Protein AF-0000000084352281 (afdb_homodimer)

Nearest PDB structures (foldseek):
  6nch-assembly1_B  TM=7.840E-01  e=3.342E-12  Bacillus cereus ATCC 14579
  6nci-assembly1_B  TM=7.656E-01  e=4.006E-12  Bacillus cereus ATCC 14579
  3a6s-assembly3_A  TM=8.079E-01  e=6.406E-10  Escherichia coli K-12
  4s2y-assembly1_A  TM=6.562E-01  e=7.081E-07  Escherichia coli K-12
  7sp3-assembly1_A  TM=6.040E-01  e=2.247E-07  Escherichia coli

InterPro domains:
  IPR000086 NUDIX hydrolase domain [PF00293] (19-144)
  IPR000086 NUDIX hydrolase domain [PS51462] (16-148)
  IPR015797 NUDIX hydrolase-like domain superfamily [SSF55811] (1-149)
  IPR020084 NUDIX hydrolase, conserved site [PS00893] (48-69)
  IPR020476 NUDIX hydrolase [PR00502] (43-57)
  IPR020476 NUDIX hydrolase [PR00502] (57-72)

Organism: NCBI:txid482461

Radius of gyration: 20.3 Å; Cα contacts (8 Å, |Δi|>4): 702; chains: 2; bounding box: 42×58×47 Å

Solvent-accessible surface area (backbone atoms only — not comparable to full-atom values): 16047 Å² total; per-residue (Å²): 130,56,44,65,60,57,50,34,75,49,50,56,46,54,75,43,69,44,49,29,17,20,40,49,36,30,51,98,82,61,19,40,40,31,27,27,31,56,90,74,67,23,36,32,67,38,39,42,70,53,46,83,66,40,21,56,61,51,28,19,41,51,30,31,27,75,47,29,40,33,45,65,58,69,72,42,77,38,33,35,44,32,16,67,89,37,52,48,70,45,97,88,52,38,26,36,34,34,40,37,37,34,25,34,33,67,45,67,47,75,55,76,34,53,65,57,92,62,11,60,27,45,49,70,28,48,80,91,58,59,72,88,55,49,33,71,86,46,49,65,58,54,45,41,60,76,69,62,59,72,74,61,37,77,57,131,57,45,66,62,57,50,34,76,50,50,57,45,53,74,43,71,43,51,29,17,21,40,48,35,29,51,98,84,63,19,39,41,30,25,27,31,56,89,77,67,23,37,32,66,39,40,42,70,53,46,83,66,41,21,57,62,51,30,19,40,50,31,29,26,74,47,28,40,33,46,65,58,68,74,41,76,39,32,36,45,32,16,68,91,37,51,48,72,44,96,87,51,38,26,36,36,33,39,38,37,34,26,34,31,67,44,66,46,78,54,76,35,54,65,56,91,63,11,61,28,45,47,72,29,46,80,92,58,58,73,87,55,48,32,71,87,46,48,65,59,52,47,43,60,77,68,61,59,72,72,62,38,77,57

pLDDT: mean 96.46, std 3.37, range [78.44, 98.88]

Sequence (310 aa):
MDYISYLRSMVGHEKVIMVVAGVFVFDDQDRLLLHLRSDNETWGLPGGYMEMGETVSDTARREVSEETGLRLGDLELFSIYSGPGKEKTLGNGDQVAMVQIWFTCREYSGELIQENEESLDARFFPLDELPDQLFDSHVPIIADYTNGKQRPIVDMDYISYLRSMVGHEKVIMVVAGVFVFDDQDRLLLHLRSDNETWGLPGGYMEMGETVSDTARREVSEETGLRLGDLELFSIYSGPGKEKTLGNGDQVAMVQIWFTCREYSGELIQENEESLDARFFPLDELPDQLFDSHVPIIADYTNGKQRPIVD

Secondary structure (DSSP, 8-state):
--HHHHHHHHHTT--EEEEEEEEEEB-TT-PEEEEEETTT--EE-SEEEPPTT--HHHHHHHHHHHHHSEEE---EEEEEE-SGGGEEE-TTS-EEEEEEEEEEE--EEE---S--SSEEEEEEE-GGG--SSB-GGGHHHHHHHHTT--SSEE-/--HHHHHHHHHTT--EEEEEEEEEEB-TT-PEEEEEETTT--EE-SEEEPPTT--HHHHHHHHHHHHHSEEE---EEEEEE-SGGGEEE-TTS-EEEEEEEEEEE--EEE---S--SSEEEEEEE-TTS--SSB-GGGHHHHHHHHTT--SSEE-

Foldseek 3Di:
DWPVVVVCVPVPQDEDEWEKEEEFEAEPVRFTKWFQFPVPRFTETFIGTDTPPDDSVRRHQVRCCVAWVKGFDDKAWAEWDFDDVQWDQDPVRRTYGYTYTYIYGHGIDGHTDQDDPTTNGMDTHHLVGDDPRHDPVCVVVSVCVVVPPDPDYYD/DWPVVVVCVPVPQDEDEWEKEEEFEAEPVRFTKWFQFPVPRFTETFIGTDTPPDDSVRRHQVRCCVAWVKGFDDKAWAEWDFDDVQWDQDPVRRTYGYTYTYIYGHGIDGHTDQDDPTTNGMDTHHLVGDDPRHDPVCVVVSVCVVVPPDPDYYD

Structure (mmCIF, N/CA/C/O backbone):
data_AF-0000000084352281-model_v1
#
loop_
_entity.id
_entity.type
_entity.pdbx_description
1 polymer 'ADP-ribose pyrophosphatase YjhB, NUDIX family'
#
loop_
_atom_site.group_PDB
_atom_site.id
_atom_site.type_symbol
_atom_site.label_atom_id
_atom_site.label_alt_id
_atom_site.label_comp_id
_atom_site.label_asym_id
_atom_site.label_entity_id
_atom_site.label_seq_id
_atom_site.pdbx_PDB_ins_code
_atom_site.Cartn_x
_atom_site.Cartn_y
_atom_site.Cartn_z
_atom_site.occupancy
_atom_site.B_iso_or_equiv
_atom_site.auth_seq_id
_atom_site.auth_comp_id
_atom_site.auth_asym_id
_atom_site.auth_atom_id
_atom_site.pdbx_PDB_model_num
ATOM 1 N N . MET A 1 1 ? -18.641 13.445 -3.746 1 84.88 1 MET A N 1
ATOM 2 C CA . MET A 1 1 ? -18.578 12.633 -2.533 1 84.88 1 MET A CA 1
ATOM 3 C C . MET A 1 1 ? -17.234 11.914 -2.438 1 84.88 1 MET A C 1
ATOM 5 O O . MET A 1 1 ? -16.75 11.359 -3.424 1 84.88 1 MET A O 1
ATOM 9 N N . ASP A 1 2 ? -16.531 12.148 -1.293 1 95.25 2 ASP A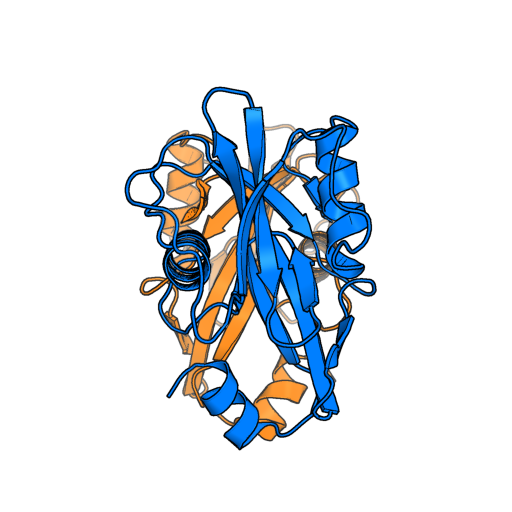 N 1
ATOM 10 C CA . ASP A 1 2 ? -15.227 11.516 -1.123 1 95.25 2 ASP A CA 1
ATOM 11 C C . ASP A 1 2 ? -15.383 10.016 -0.853 1 95.25 2 ASP A C 1
ATOM 13 O O . ASP A 1 2 ? -16.484 9.539 -0.579 1 95.25 2 ASP A O 1
ATOM 17 N N . TYR A 1 3 ? -14.398 9.289 -1.001 1 98 3 TYR A N 1
ATOM 18 C CA . TYR A 1 3 ? -14.445 7.832 -0.96 1 98 3 TYR A CA 1
ATOM 19 C C . TYR A 1 3 ? -14.93 7.34 0.399 1 98 3 TYR A C 1
ATOM 21 O O . TYR A 1 3 ? -15.68 6.363 0.483 1 98 3 TYR A O 1
ATOM 29 N N . ILE A 1 4 ? -14.461 8.016 1.438 1 96.94 4 ILE A N 1
ATOM 30 C CA . ILE A 1 4 ? -14.844 7.598 2.783 1 96.94 4 ILE A CA 1
ATOM 31 C C . ILE A 1 4 ? -16.359 7.672 2.938 1 96.94 4 ILE A C 1
ATOM 33 O O . ILE A 1 4 ? -17 6.715 3.381 1 96.94 4 ILE A O 1
ATOM 37 N N . SER A 1 5 ? -16.938 8.828 2.621 1 97.44 5 SER A N 1
ATOM 38 C CA . SER A 1 5 ? -18.391 8.992 2.711 1 97.44 5 SER A CA 1
ATOM 39 C C . SER A 1 5 ? -19.109 7.969 1.839 1 97.44 5 SER A C 1
ATOM 41 O O . SER A 1 5 ? -20.125 7.395 2.256 1 97.44 5 SER A O 1
ATOM 43 N N . TYR A 1 6 ? -18.609 7.789 0.622 1 98.38 6 TYR A N 1
ATOM 44 C CA . TYR A 1 6 ? -19.156 6.816 -0.324 1 98.38 6 TYR A CA 1
ATOM 45 C C . TYR A 1 6 ? -19.172 5.418 0.281 1 98.38 6 TYR A C 1
ATOM 47 O O . TYR A 1 6 ? -20.219 4.762 0.311 1 98.38 6 TYR A O 1
ATOM 55 N N . LEU A 1 7 ? -18.062 5.016 0.809 1 98.5 7 LEU A N 1
ATOM 56 C CA . LEU A 1 7 ? -17.922 3.678 1.373 1 98.5 7 LEU A CA 1
ATOM 57 C C . LEU A 1 7 ? -18.797 3.523 2.619 1 98.5 7 LEU A C 1
ATOM 59 O O . LEU A 1 7 ? -19.5 2.529 2.764 1 98.5 7 LEU A O 1
ATOM 63 N N . ARG A 1 8 ? -18.75 4.504 3.473 1 98.56 8 ARG A N 1
ATOM 64 C CA . ARG A 1 8 ? -19.469 4.438 4.742 1 98.56 8 ARG A CA 1
ATOM 65 C C . ARG A 1 8 ? -20.969 4.43 4.52 1 98.56 8 ARG A C 1
ATOM 67 O O . ARG A 1 8 ? -21.719 3.857 5.316 1 98.56 8 ARG A O 1
ATOM 74 N N . SER A 1 9 ? -21.469 5.07 3.449 1 98.5 9 SER A N 1
ATOM 75 C CA . SER A 1 9 ? -22.891 5.047 3.133 1 98.5 9 SER A CA 1
ATOM 76 C C . SER A 1 9 ? -23.391 3.619 2.906 1 98.5 9 SER A C 1
ATOM 78 O O . SER A 1 9 ? -24.578 3.35 3.006 1 98.5 9 SER A O 1
ATOM 80 N N . MET A 1 10 ? -22.453 2.713 2.654 1 98.62 10 MET A N 1
ATOM 81 C CA . MET A 1 10 ? -22.828 1.331 2.371 1 98.62 10 MET A CA 1
ATOM 82 C C . MET A 1 10 ? -22.484 0.423 3.547 1 98.62 10 MET A C 1
ATOM 84 O O . MET A 1 10 ? -23.266 -0.46 3.904 1 98.62 10 MET A O 1
ATOM 88 N N . VAL A 1 11 ? -21.375 0.683 4.227 1 98.75 11 VAL A N 1
ATOM 89 C CA . VAL A 1 11 ? -20.875 -0.292 5.188 1 98.75 11 VAL A CA 1
ATOM 90 C C . VAL A 1 11 ? -21.141 0.188 6.609 1 98.75 11 VAL A C 1
ATOM 92 O O . VAL A 1 11 ? -20.906 -0.54 7.574 1 98.75 11 VAL A O 1
ATOM 95 N N . GLY A 1 12 ? -21.641 1.408 6.742 1 98.38 12 GLY A N 1
ATOM 96 C CA . GLY A 1 12 ? -21.797 1.975 8.07 1 98.38 12 GLY A CA 1
ATOM 97 C C . GLY A 1 12 ? -20.484 2.117 8.828 1 98.38 12 GLY A C 1
ATOM 98 O O . GLY A 1 12 ? -19.531 2.689 8.305 1 98.38 12 GLY A O 1
ATOM 99 N N . HIS A 1 13 ? -20.484 1.542 10.062 1 98.56 13 HIS A N 1
ATOM 100 C CA . HIS A 1 13 ? -19.312 1.699 10.922 1 98.56 13 HIS A CA 1
ATOM 101 C C . HIS A 1 13 ? -18.453 0.439 10.922 1 98.56 13 HIS A C 1
ATOM 103 O O . HIS A 1 13 ? -17.5 0.339 11.68 1 98.56 13 HIS A O 1
ATOM 109 N N . GLU A 1 14 ? -18.797 -0.521 10.062 1 98.56 14 GLU A N 1
ATOM 110 C CA . GLU A 1 14 ? -18.125 -1.814 10.047 1 98.56 14 GLU A CA 1
ATOM 111 C C . GLU A 1 14 ? -16.641 -1.662 9.68 1 98.56 14 GLU A C 1
ATOM 113 O O . GLU A 1 14 ? -16.266 -0.687 9.039 1 98.56 14 GLU A O 1
ATOM 118 N N . LYS A 1 15 ? -15.891 -2.633 10.141 1 98.62 15 LYS A N 1
ATOM 119 C CA . LYS A 1 15 ? -14.453 -2.578 9.898 1 98.62 15 LYS A CA 1
ATOM 120 C C . LYS A 1 15 ? -14.125 -2.859 8.438 1 98.62 15 LYS A C 1
ATOM 122 O O . LYS A 1 15 ? -14.57 -3.861 7.879 1 98.62 15 LYS A O 1
ATOM 127 N N . VAL A 1 16 ? -13.312 -1.922 7.77 1 98.69 16 VAL A N 1
ATOM 128 C CA . VAL A 1 16 ? -12.914 -2.068 6.375 1 98.69 16 VAL A CA 1
ATOM 129 C C . VAL A 1 16 ? -11.445 -1.694 6.211 1 98.69 16 VAL A C 1
ATOM 131 O O . VAL A 1 16 ? -10.906 -0.898 6.984 1 98.69 16 VAL A O 1
ATOM 134 N N . ILE A 1 17 ? -10.75 -2.289 5.277 1 98.69 17 ILE A N 1
ATOM 135 C CA . ILE A 1 17 ? -9.383 -1.926 4.93 1 98.69 17 ILE A CA 1
ATOM 136 C C . ILE A 1 17 ? -9.375 -0.6 4.172 1 98.69 17 ILE A C 1
ATOM 138 O O . ILE A 1 17 ? -10.109 -0.431 3.199 1 98.69 17 ILE A O 1
ATOM 142 N N . MET A 1 18 ? -8.602 0.325 4.617 1 98.56 18 MET A N 1
ATOM 143 C CA . MET A 1 18 ? -8.445 1.617 3.951 1 98.56 18 MET A CA 1
ATOM 144 C C . MET A 1 18 ? -6.977 1.949 3.734 1 98.56 18 MET A C 1
ATOM 146 O O . MET A 1 18 ? -6.133 1.628 4.574 1 98.56 18 MET A O 1
ATOM 150 N N . VAL A 1 19 ? -6.664 2.568 2.656 1 98.75 19 VAL A N 1
ATOM 151 C CA . VAL A 1 19 ? -5.301 2.971 2.326 1 98.75 19 VAL A CA 1
ATOM 152 C C . VAL A 1 19 ? -5.09 4.438 2.695 1 98.75 19 VAL A C 1
ATOM 154 O O . VAL A 1 19 ? -5.93 5.289 2.393 1 98.75 19 VAL A O 1
ATOM 157 N N . VAL A 1 20 ? -4.047 4.688 3.379 1 98.5 20 VAL A N 1
ATOM 158 C CA . VAL A 1 20 ? -3.633 6.023 3.793 1 98.5 20 VAL A CA 1
ATOM 159 C C . VAL A 1 20 ? -2.244 6.328 3.236 1 98.5 20 VAL A C 1
ATOM 161 O O . VAL A 1 20 ? -1.38 5.453 3.193 1 98.5 20 VAL A O 1
ATOM 164 N N . ALA A 1 21 ? -2.025 7.492 2.781 1 98.75 21 ALA A N 1
ATOM 165 C CA . ALA A 1 21 ? -0.715 7.934 2.312 1 98.75 21 ALA A CA 1
ATOM 166 C C . ALA A 1 21 ? -0.316 9.258 2.959 1 98.75 21 ALA A C 1
ATOM 168 O O . ALA A 1 21 ? -1.164 10.117 3.195 1 98.75 21 ALA A O 1
ATOM 169 N N . GLY A 1 22 ? 0.926 9.43 3.283 1 98.62 22 GLY A N 1
ATOM 170 C CA . GLY A 1 22 ? 1.463 10.641 3.881 1 98.62 22 GLY A CA 1
ATOM 171 C C . GLY A 1 22 ? 2.926 10.875 3.551 1 98.62 22 GLY A C 1
ATOM 172 O O . GLY A 1 22 ? 3.537 10.078 2.828 1 98.62 22 GLY A O 1
ATOM 173 N N . VAL A 1 23 ? 3.49 12 4.039 1 98.88 23 VAL A N 1
ATOM 174 C CA . VAL A 1 23 ? 4.82 12.375 3.576 1 98.88 23 VAL A CA 1
ATOM 175 C C . VAL A 1 23 ? 5.609 13.016 4.715 1 98.88 23 VAL A C 1
ATOM 177 O O . VAL A 1 23 ? 5.09 13.875 5.426 1 98.88 23 VAL A O 1
ATOM 180 N N . PHE A 1 24 ? 6.809 12.547 4.902 1 98.88 24 PHE A N 1
ATOM 181 C CA . PHE A 1 24 ? 7.824 13.328 5.598 1 98.88 24 PHE A CA 1
ATOM 182 C C . PHE A 1 24 ? 8.375 14.422 4.695 1 98.88 24 PHE A C 1
ATOM 184 O O . PHE A 1 24 ? 9.141 14.148 3.768 1 98.88 24 PHE A O 1
ATOM 191 N N . VAL A 1 25 ? 8.031 15.625 4.926 1 98.88 25 VAL A N 1
ATOM 192 C CA . VAL A 1 25 ? 8.547 16.75 4.141 1 98.88 25 VAL A CA 1
ATOM 193 C C . VAL A 1 25 ? 9.664 17.438 4.91 1 98.88 25 VAL A C 1
ATOM 195 O O . VAL A 1 25 ? 9.477 17.844 6.059 1 98.88 25 VAL A O 1
ATOM 198 N N . PHE A 1 26 ? 10.75 17.578 4.277 1 98.75 26 PHE A N 1
ATOM 199 C CA . PHE A 1 26 ? 11.898 18.219 4.91 1 98.75 26 PHE A CA 1
ATOM 200 C C . 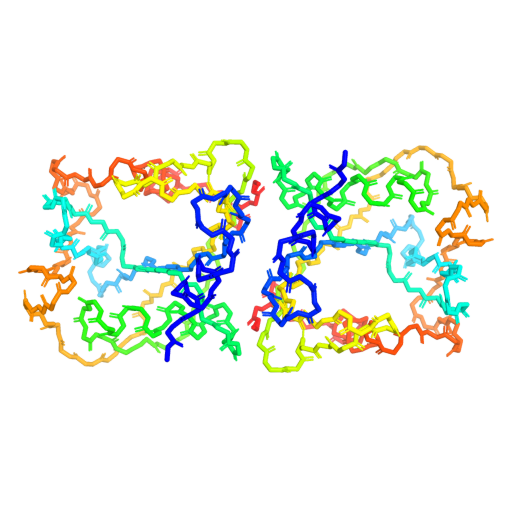PHE A 1 26 ? 12.281 19.5 4.168 1 98.75 26 PHE A C 1
ATOM 202 O O . PHE A 1 26 ? 12.25 19.531 2.934 1 98.75 26 PHE A O 1
ATOM 209 N N . ASP A 1 27 ? 12.641 20.531 4.918 1 98.06 27 ASP A N 1
ATOM 210 C CA . ASP A 1 27 ? 13.156 21.734 4.273 1 98.06 27 ASP A CA 1
ATOM 211 C C . ASP A 1 27 ? 14.672 21.688 4.129 1 98.06 27 ASP A C 1
ATOM 213 O O . ASP A 1 27 ? 15.289 20.641 4.375 1 98.06 27 ASP A O 1
ATOM 217 N N . ASP A 1 28 ? 15.266 22.766 3.672 1 96.94 28 ASP A N 1
ATOM 218 C CA . ASP A 1 28 ? 16.688 22.812 3.342 1 96.94 28 ASP A CA 1
ATOM 219 C C . ASP A 1 28 ? 17.547 22.703 4.598 1 96.94 28 ASP A C 1
ATOM 221 O O . ASP A 1 28 ? 18.75 22.438 4.508 1 96.94 28 ASP A O 1
ATOM 225 N N . GLN A 1 29 ? 16.938 22.906 5.742 1 97.69 29 GLN A N 1
ATOM 226 C CA . GLN A 1 29 ? 17.656 22.797 7.008 1 97.69 29 GLN A CA 1
ATOM 227 C C . GLN A 1 29 ? 17.391 21.453 7.68 1 97.69 29 GLN A C 1
ATOM 229 O O . GLN A 1 29 ? 17.672 21.281 8.867 1 97.69 29 GLN A O 1
ATOM 234 N N . ASP A 1 30 ? 16.703 20.547 6.926 1 97.38 30 ASP A N 1
ATOM 235 C CA . ASP A 1 30 ? 16.391 19.188 7.383 1 97.38 30 ASP A CA 1
ATOM 236 C C . ASP A 1 30 ? 15.359 19.219 8.508 1 97.38 30 ASP A C 1
ATOM 238 O O . ASP A 1 30 ? 15.352 18.328 9.359 1 97.38 30 ASP A O 1
ATOM 242 N N . ARG A 1 31 ? 14.594 20.281 8.594 1 98.62 31 ARG A N 1
ATOM 243 C CA . ARG A 1 31 ? 13.477 20.297 9.531 1 98.62 31 ARG A CA 1
ATOM 244 C C . ARG A 1 31 ? 12.258 19.594 8.953 1 98.62 31 ARG A C 1
ATOM 246 O O . ARG A 1 31 ? 12.023 19.625 7.746 1 98.62 31 ARG A O 1
ATOM 253 N N . LEU A 1 32 ? 11.547 18.922 9.797 1 98.81 32 LEU A N 1
ATOM 254 C CA . LEU A 1 32 ? 10.398 18.109 9.422 1 98.81 32 LEU A CA 1
ATOM 255 C C . LEU A 1 32 ? 9.109 18.906 9.492 1 98.81 32 LEU A C 1
ATOM 257 O O . LEU A 1 32 ? 8.836 19.562 10.5 1 98.81 32 LEU A O 1
ATOM 261 N N . LEU A 1 33 ? 8.328 18.859 8.414 1 98.69 33 LEU A N 1
ATOM 262 C CA . LEU A 1 33 ? 7.035 19.547 8.383 1 98.69 33 LEU A CA 1
ATOM 263 C C . LEU A 1 33 ? 5.992 18.766 9.172 1 98.69 33 LEU A C 1
ATOM 265 O O . LEU A 1 33 ? 5.809 17.562 8.945 1 98.69 33 LEU A O 1
ATOM 269 N N . LEU A 1 34 ? 5.387 19.406 10.141 1 98.31 34 LEU A N 1
ATOM 270 C CA . LEU A 1 34 ? 4.207 18.891 10.828 1 98.31 34 LEU A CA 1
ATOM 271 C C . LEU A 1 34 ? 3.047 19.875 10.727 1 98.31 34 LEU A C 1
ATOM 273 O O . LEU A 1 34 ? 3.256 21.062 10.508 1 98.31 34 LEU A O 1
ATOM 277 N N . HIS A 1 35 ? 1.887 19.344 10.75 1 97.38 35 HIS A N 1
ATOM 278 C CA . HIS A 1 35 ? 0.726 20.219 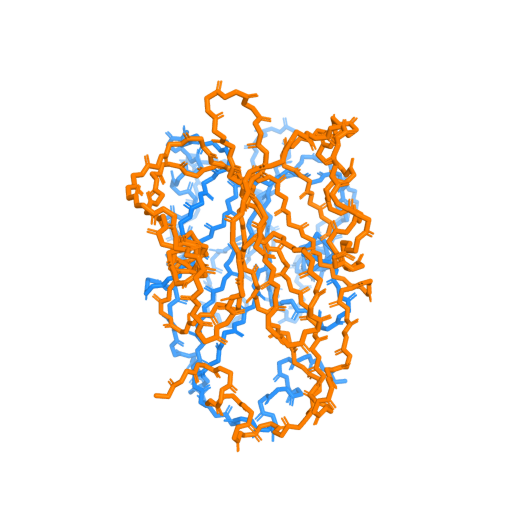10.852 1 97.38 35 HIS A CA 1
ATOM 279 C C . HIS A 1 35 ? -0.063 19.953 12.125 1 97.38 35 HIS A C 1
ATOM 281 O O . HIS A 1 35 ? -0.089 18.828 12.617 1 97.38 35 HIS A O 1
ATOM 287 N N . LEU A 1 36 ? -0.657 20.984 12.68 1 96.62 36 LEU A N 1
ATOM 288 C CA . LEU A 1 36 ? -1.502 20.891 13.867 1 96.62 36 LEU A CA 1
ATOM 289 C C . LEU A 1 36 ? -2.934 20.531 13.484 1 96.62 36 LEU A C 1
ATOM 291 O O . LEU A 1 36 ? -3.658 21.359 12.93 1 96.62 36 LEU A O 1
ATOM 295 N N . ARG A 1 37 ? -3.314 19.328 13.805 1 94.5 37 ARG A N 1
ATOM 296 C CA . ARG A 1 37 ? -4.625 18.812 13.414 1 94.5 37 ARG A CA 1
ATOM 297 C C . ARG A 1 37 ? -5.742 19.562 14.133 1 94.5 37 ARG A C 1
ATOM 299 O O . ARG A 1 37 ? -5.652 19.797 15.344 1 94.5 37 ARG A O 1
ATOM 306 N N . SER A 1 38 ? -6.855 19.797 13.414 1 92.69 38 SER A N 1
ATOM 307 C CA . SER A 1 38 ? -7.977 20.531 13.992 1 92.69 38 SER A CA 1
ATOM 308 C C . SER A 1 38 ? -8.859 19.625 14.836 1 92.69 38 SER A C 1
ATOM 310 O O . SER A 1 38 ? -9.523 20.078 15.766 1 92.69 38 SER A O 1
ATOM 312 N N . ASP A 1 39 ? -8.828 18.359 14.57 1 88.25 39 ASP A N 1
ATOM 313 C CA . ASP A 1 39 ? -9.773 17.438 15.195 1 88.25 39 ASP A CA 1
ATOM 314 C C . ASP A 1 39 ? -9.305 17.047 16.594 1 88.25 39 ASP A C 1
ATOM 316 O O . ASP A 1 39 ? -10.125 16.719 17.469 1 88.25 39 ASP A O 1
ATOM 320 N N . ASN A 1 40 ? -7.98 17.094 16.875 1 90.56 40 ASN A N 1
ATOM 321 C CA . ASN A 1 40 ? -7.52 16.625 18.172 1 90.56 40 ASN A CA 1
ATOM 322 C C . ASN A 1 40 ? -6.395 17.5 18.719 1 90.56 40 ASN A C 1
ATOM 324 O O . ASN A 1 40 ? -5.832 17.219 19.766 1 90.56 40 ASN A O 1
ATOM 328 N N . GLU A 1 41 ? -6.004 18.5 17.984 1 94.56 41 GLU A N 1
ATOM 329 C CA . GLU A 1 41 ? -5.02 19.5 18.375 1 94.56 41 GLU A CA 1
ATOM 330 C C . GLU A 1 41 ? -3.668 18.875 18.672 1 94.56 41 GLU A C 1
ATOM 332 O O . GLU A 1 41 ? -3.039 19.188 19.688 1 94.56 41 GLU A O 1
ATOM 337 N N . THR A 1 42 ? -3.322 17.906 17.938 1 97.19 42 THR A N 1
ATOM 338 C CA . THR A 1 42 ? -1.995 17.312 17.984 1 97.19 42 THR A CA 1
ATOM 339 C C . THR A 1 42 ? -1.239 17.562 16.688 1 97.19 42 THR A C 1
ATOM 341 O O . THR A 1 42 ? -1.853 17.766 15.633 1 97.19 42 THR A O 1
ATOM 344 N N . TRP A 1 43 ? 0.106 17.594 16.828 1 98 43 TRP A N 1
ATOM 345 C CA . TRP A 1 43 ? 0.966 17.734 15.656 1 98 43 TRP A CA 1
ATOM 346 C C . TRP A 1 43 ? 1.2 16.375 14.992 1 98 43 TRP A C 1
ATOM 348 O O . TRP A 1 43 ? 1.548 15.398 15.664 1 98 43 TRP A O 1
ATOM 358 N N . GLY A 1 44 ? 0.979 16.297 13.719 1 98.06 44 GLY A N 1
ATOM 359 C CA . GLY A 1 44 ? 1.19 15.055 12.992 1 98.06 44 GLY A CA 1
ATOM 360 C C . GLY A 1 44 ? 1.745 15.266 11.602 1 98.06 44 GLY A C 1
ATOM 361 O O . GLY A 1 44 ? 1.786 16.391 11.102 1 98.06 44 GLY A O 1
ATOM 362 N N . LEU A 1 45 ? 2.238 14.211 11.016 1 98.75 45 LEU A N 1
ATOM 363 C CA . LEU A 1 45 ? 2.662 14.219 9.617 1 98.75 45 LEU A CA 1
ATOM 364 C C . LEU A 1 45 ? 1.477 14.477 8.695 1 98.75 45 LEU A C 1
ATOM 366 O O . LEU A 1 45 ? 0.377 13.969 8.93 1 98.75 45 LEU A O 1
ATOM 370 N N . PRO A 1 46 ? 1.703 15.305 7.707 1 98.38 46 PRO A N 1
ATO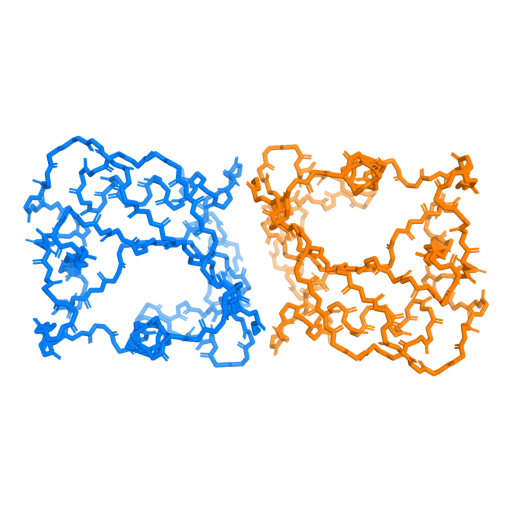M 371 C CA . PRO A 1 46 ? 0.597 15.477 6.762 1 98.38 46 PRO A CA 1
ATOM 372 C C . PRO A 1 46 ? 0.299 14.219 5.961 1 98.38 46 PRO A C 1
ATOM 374 O O . PRO A 1 46 ? 1.223 13.508 5.555 1 98.38 46 PRO A O 1
ATOM 377 N N . GLY A 1 47 ? -0.868 13.891 5.695 1 98.06 47 GLY A N 1
ATOM 378 C CA . GLY A 1 47 ? -1.362 12.719 4.992 1 98.06 47 GLY A CA 1
ATOM 379 C C . GLY A 1 47 ? -2.844 12.477 5.211 1 98.06 47 GLY A C 1
ATOM 380 O O . GLY A 1 47 ? -3.504 13.227 5.93 1 98.06 47 GLY A O 1
ATOM 381 N N . GLY A 1 48 ? -3.367 11.461 4.602 1 97.62 48 GLY A N 1
ATOM 382 C CA . GLY A 1 48 ? -4.781 11.141 4.73 1 97.62 48 GLY A CA 1
ATOM 383 C C . GLY A 1 48 ? -5.195 9.938 3.906 1 97.62 48 GLY A C 1
ATOM 384 O O . GLY A 1 48 ? -4.348 9.195 3.406 1 97.62 48 GLY A O 1
ATOM 385 N N . TYR A 1 49 ? -6.453 9.789 3.832 1 98.06 49 TYR A N 1
ATOM 386 C CA . TYR A 1 49 ? -7.02 8.617 3.18 1 98.06 49 TYR A CA 1
ATOM 387 C C . TYR A 1 49 ? -6.961 8.75 1.664 1 98.06 49 TYR A C 1
ATOM 389 O O . TYR A 1 49 ? -7.148 9.844 1.123 1 98.06 49 TYR A O 1
ATOM 397 N N . MET A 1 50 ? -6.77 7.633 1.032 1 98.62 50 MET A N 1
ATOM 398 C CA . MET A 1 50 ? -6.742 7.559 -0.426 1 98.62 50 MET A CA 1
ATOM 399 C C . MET A 1 50 ? -8.141 7.734 -1.004 1 98.62 50 MET A C 1
ATOM 401 O O . MET A 1 50 ? -9.109 7.18 -0.477 1 98.62 50 MET A O 1
ATOM 405 N N . GLU A 1 51 ? -8.297 8.523 -2.049 1 98.06 51 GLU A N 1
ATOM 406 C CA . GLU A 1 51 ? -9.539 8.672 -2.809 1 98.06 51 GLU A CA 1
ATOM 407 C C . GLU A 1 51 ? -9.562 7.73 -4.012 1 98.06 51 GLU A C 1
ATOM 409 O O . GLU A 1 51 ? -8.508 7.324 -4.512 1 98.06 51 GLU A O 1
ATOM 414 N N . MET A 1 52 ? -10.734 7.426 -4.453 1 96.44 52 MET A N 1
ATOM 415 C CA . MET A 1 52 ? -10.898 6.57 -5.625 1 96.44 52 MET A CA 1
ATOM 416 C C . MET A 1 52 ? -10.25 7.199 -6.855 1 96.44 52 MET A C 1
ATOM 418 O O . MET A 1 52 ? -10.414 8.391 -7.105 1 96.44 52 MET A O 1
ATOM 422 N N . GLY A 1 53 ? -9.438 6.406 -7.621 1 94.81 53 GLY A N 1
ATOM 423 C CA . GLY A 1 53 ? -8.859 6.875 -8.867 1 94.81 53 GLY A CA 1
ATOM 424 C C . GLY A 1 53 ? -7.488 7.5 -8.688 1 94.81 53 GLY A C 1
ATOM 425 O O . GLY A 1 53 ? -6.836 7.867 -9.672 1 94.81 53 GLY A O 1
ATOM 426 N N . GLU A 1 54 ? -7.012 7.641 -7.504 1 97.38 54 GLU A N 1
ATOM 427 C CA . GLU A 1 54 ? -5.699 8.211 -7.227 1 97.38 54 GLU A CA 1
ATOM 428 C C . GLU A 1 54 ? -4.625 7.133 -7.172 1 97.38 54 GLU A C 1
ATOM 430 O O . GLU A 1 54 ? -4.898 5.996 -6.785 1 97.38 54 GLU A O 1
ATOM 435 N N . THR A 1 55 ? -3.408 7.539 -7.594 1 98.31 55 THR A N 1
ATOM 436 C CA . THR A 1 55 ? -2.262 6.762 -7.141 1 98.31 55 THR A CA 1
ATOM 437 C C . THR A 1 55 ? -1.94 7.07 -5.684 1 98.31 55 THR A C 1
ATOM 439 O O . THR A 1 55 ? -2.391 8.078 -5.145 1 98.31 55 THR A O 1
ATOM 442 N N . VAL A 1 56 ? -1.175 6.203 -5.07 1 98.62 56 VAL A N 1
ATOM 443 C CA . VAL A 1 56 ? -0.794 6.449 -3.684 1 98.62 56 VAL A CA 1
ATOM 444 C C . VAL A 1 56 ? 0.03 7.734 -3.598 1 98.62 56 VAL A C 1
ATOM 446 O O . VAL A 1 56 ? -0.082 8.484 -2.627 1 98.62 56 VAL A O 1
ATOM 449 N N . SER A 1 57 ? 0.845 8.008 -4.625 1 98.44 57 SER A N 1
ATOM 450 C CA . SER A 1 57 ? 1.635 9.234 -4.664 1 98.44 57 SER A CA 1
ATOM 451 C C . SER A 1 57 ? 0.742 10.461 -4.812 1 98.44 57 SER A C 1
ATOM 453 O O . SER A 1 57 ? 0.967 11.484 -4.16 1 98.44 57 SER A O 1
ATOM 455 N N . ASP A 1 58 ? -0.282 10.367 -5.672 1 97.94 58 ASP A N 1
ATOM 456 C CA . ASP A 1 58 ? -1.239 11.461 -5.836 1 97.94 58 ASP A CA 1
ATOM 457 C C . ASP A 1 58 ? -1.964 11.75 -4.523 1 97.94 58 ASP A C 1
ATOM 459 O O . ASP A 1 58 ? -2.203 12.914 -4.188 1 97.94 58 ASP A O 1
ATOM 463 N N . THR A 1 59 ? -2.361 10.703 -3.871 1 98.56 59 THR A N 1
ATOM 464 C CA . THR A 1 59 ? -3.018 10.859 -2.578 1 98.56 59 THR A CA 1
ATOM 465 C C . THR A 1 59 ? -2.139 11.656 -1.616 1 98.56 59 THR A C 1
ATOM 467 O O . THR A 1 59 ? -2.592 12.633 -1.016 1 98.56 59 THR A O 1
ATOM 470 N N . ALA A 1 60 ? -0.862 11.242 -1.498 1 98.56 60 ALA A N 1
ATOM 471 C CA . ALA A 1 60 ? 0.079 11.914 -0.602 1 98.56 60 ALA A CA 1
ATOM 472 C C . ALA A 1 60 ? 0.234 13.383 -0.967 1 98.56 60 ALA A C 1
ATOM 474 O O . ALA A 1 60 ? 0.141 14.258 -0.101 1 98.56 60 ALA A O 1
ATOM 475 N N . ARG A 1 61 ? 0.398 13.648 -2.248 1 98.44 61 ARG A N 1
ATOM 476 C CA . ARG A 1 61 ? 0.594 15.016 -2.719 1 98.44 61 ARG A CA 1
ATOM 477 C C . ARG A 1 61 ? -0.643 15.867 -2.455 1 98.44 61 ARG A C 1
ATOM 479 O O . ARG A 1 61 ? -0.531 17.016 -2.014 1 98.44 61 ARG A O 1
ATOM 486 N N . ARG A 1 62 ? -1.819 15.328 -2.793 1 98 62 ARG A N 1
ATOM 487 C CA . ARG A 1 62 ? -3.066 16.062 -2.588 1 98 62 ARG A CA 1
ATOM 488 C C . ARG A 1 62 ? -3.266 16.406 -1.116 1 98 62 ARG A C 1
ATOM 490 O O . ARG A 1 62 ? -3.564 17.547 -0.775 1 98 62 ARG A O 1
ATOM 497 N N . GLU A 1 63 ? -3.09 15.438 -0.235 1 97.88 63 GLU A N 1
ATOM 498 C CA . GLU A 1 63 ? -3.307 15.633 1.194 1 97.88 63 GLU A CA 1
ATOM 499 C C . GLU A 1 63 ? -2.342 16.672 1.759 1 97.88 63 GLU A C 1
ATOM 501 O O . GLU A 1 63 ? -2.732 17.516 2.576 1 97.88 63 GLU A O 1
ATOM 506 N N . VAL A 1 64 ? -1.035 16.641 1.358 1 98.06 64 VAL A N 1
ATOM 507 C CA . VAL A 1 64 ? -0.059 17.609 1.841 1 98.06 64 VAL A CA 1
ATOM 508 C C . VAL A 1 64 ? -0.451 19 1.376 1 98.06 64 VAL A C 1
ATOM 510 O O . VAL A 1 64 ? -0.395 19.969 2.152 1 98.06 64 VAL A O 1
ATOM 513 N N . SER A 1 65 ? -0.847 19.062 0.122 1 97.88 65 SER A N 1
ATOM 514 C CA . SER A 1 65 ? -1.281 20.359 -0.402 1 97.88 65 SER A CA 1
ATOM 515 C C . SER A 1 65 ? -2.486 20.891 0.366 1 97.88 65 SER A C 1
ATOM 517 O O . SER A 1 65 ? -2.518 22.062 0.75 1 97.88 65 SER A O 1
ATOM 519 N N . GLU A 1 66 ? -3.475 20.078 0.614 1 96.25 66 GLU A N 1
ATOM 520 C CA . GLU A 1 66 ? -4.691 20.453 1.325 1 96.25 66 GLU A CA 1
ATOM 521 C C . GLU A 1 66 ? -4.383 20.875 2.76 1 96.25 66 GLU A C 1
ATOM 523 O O . GLU A 1 66 ? -4.926 21.859 3.256 1 96.25 66 GLU A O 1
ATOM 528 N N . GLU A 1 67 ? -3.49 20.172 3.434 1 96.75 67 GLU A N 1
ATOM 529 C CA . GLU A 1 67 ? -3.264 20.359 4.863 1 96.75 67 GLU A CA 1
ATOM 530 C C . GLU A 1 67 ? -2.221 21.438 5.113 1 96.75 67 GLU A C 1
ATOM 532 O O . GLU A 1 67 ? -2.221 22.078 6.172 1 96.75 67 GLU A O 1
ATOM 537 N N . THR A 1 68 ? -1.269 21.719 4.164 1 97.56 68 THR A N 1
ATOM 538 C CA . THR A 1 68 ? -0.123 22.562 4.492 1 97.56 68 THR A CA 1
ATOM 539 C C . THR A 1 68 ? 0.06 23.656 3.449 1 97.56 68 THR A C 1
ATOM 541 O O . THR A 1 68 ? 0.786 24.625 3.68 1 97.56 68 THR A O 1
ATOM 544 N N . GLY A 1 69 ? -0.568 23.516 2.27 1 97.12 69 GLY A N 1
ATOM 545 C CA . GLY A 1 69 ? -0.422 24.484 1.192 1 97.12 69 GLY A CA 1
ATOM 546 C C . GLY A 1 69 ? 0.747 24.172 0.273 1 97.12 69 GLY A C 1
ATOM 547 O O . GLY A 1 69 ? 0.891 24.797 -0.782 1 97.12 69 GLY A O 1
ATOM 548 N N . LEU A 1 70 ? 1.569 23.25 0.565 1 98.06 70 LEU A N 1
ATOM 549 C CA . LEU A 1 70 ? 2.766 22.953 -0.217 1 98.06 70 LEU A CA 1
ATOM 550 C C . LEU A 1 70 ? 2.441 22.016 -1.371 1 98.06 70 LEU A C 1
ATOM 552 O O . LEU A 1 70 ? 1.602 21.109 -1.231 1 98.06 70 LEU A O 1
ATOM 556 N N . ARG A 1 71 ? 3.049 22.172 -2.48 1 98.44 71 ARG A N 1
ATOM 557 C CA . ARG A 1 71 ? 3.014 21.281 -3.635 1 98.44 71 ARG A CA 1
ATOM 558 C C . ARG A 1 71 ? 4.316 20.5 -3.762 1 98.44 71 ARG A C 1
ATOM 560 O O . ARG A 1 71 ? 5.383 21.094 -3.957 1 98.44 71 ARG A O 1
ATOM 567 N N . LEU A 1 72 ? 4.199 19.25 -3.773 1 98.5 72 LEU A N 1
ATOM 568 C CA . LEU A 1 72 ? 5.383 18.406 -3.656 1 98.5 72 LEU A CA 1
ATOM 569 C C . LEU A 1 72 ? 5.883 17.984 -5.031 1 98.5 72 LEU A C 1
ATOM 571 O O . LEU A 1 72 ? 5.09 17.781 -5.953 1 98.5 72 LEU A O 1
ATOM 575 N N . GLY A 1 73 ? 7.184 17.797 -5.125 1 96.88 73 GLY A N 1
ATOM 576 C CA . GLY A 1 73 ? 7.832 17.203 -6.281 1 96.88 73 GLY A CA 1
ATOM 577 C C . GLY A 1 73 ? 7.984 15.703 -6.176 1 96.88 73 GLY A C 1
ATOM 578 O O . GLY A 1 73 ? 7.02 14.992 -5.883 1 96.88 73 GLY A O 1
ATOM 579 N N . ASP A 1 74 ? 9.188 15.266 -6.309 1 95.5 74 ASP A N 1
ATOM 580 C CA . ASP A 1 74 ? 9.461 13.828 -6.32 1 95.5 74 ASP A CA 1
ATOM 581 C C . ASP A 1 74 ? 9.336 13.234 -4.918 1 95.5 74 ASP A C 1
ATOM 583 O O . ASP A 1 74 ? 9.82 13.82 -3.945 1 95.5 74 ASP A O 1
ATOM 587 N N . LEU A 1 75 ? 8.727 12.125 -4.836 1 98.06 75 LEU A N 1
ATOM 588 C CA . LEU A 1 75 ? 8.539 11.406 -3.586 1 98.06 75 LEU A CA 1
ATOM 589 C C . LEU A 1 75 ? 9.43 10.164 -3.537 1 98.06 75 LEU A C 1
ATOM 591 O O . LEU A 1 75 ? 9.648 9.516 -4.559 1 98.06 75 LEU A O 1
ATOM 595 N N . GLU A 1 76 ? 9.922 9.867 -2.406 1 97.69 76 GLU A N 1
ATOM 596 C CA . GLU A 1 76 ? 10.625 8.617 -2.148 1 97.69 76 GLU A CA 1
ATOM 597 C C . GLU A 1 76 ? 9.875 7.77 -1.121 1 97.69 76 GLU A C 1
ATOM 599 O O . GLU A 1 76 ? 9.5 8.266 -0.057 1 97.69 76 GLU A O 1
ATOM 604 N N . LEU A 1 77 ? 9.695 6.492 -1.435 1 98.62 77 LEU A N 1
ATOM 605 C CA . LEU A 1 77 ? 8.977 5.621 -0.506 1 98.62 77 LEU A CA 1
ATOM 606 C C . LEU A 1 77 ? 9.781 5.414 0.772 1 98.62 77 LEU A C 1
ATOM 608 O O . LEU A 1 77 ? 10.977 5.09 0.716 1 98.62 77 LEU A O 1
ATOM 612 N N . PHE A 1 78 ? 9.148 5.625 1.867 1 98.56 78 PHE A N 1
ATOM 613 C CA . PHE A 1 78 ? 9.789 5.43 3.164 1 98.56 78 PHE A CA 1
ATOM 614 C C . PHE A 1 78 ? 9.367 4.105 3.783 1 98.56 78 PHE A C 1
ATOM 616 O O . PHE A 1 78 ? 10.211 3.303 4.188 1 98.56 78 PHE A O 1
ATOM 623 N N . SER A 1 79 ? 7.996 3.908 3.764 1 98.5 79 SER A N 1
ATOM 624 C CA . SER A 1 79 ? 7.527 2.717 4.465 1 98.5 79 SER A CA 1
ATOM 625 C C . SER A 1 79 ? 6.109 2.348 4.043 1 98.5 79 SER A C 1
ATOM 627 O O . SER A 1 79 ? 5.383 3.182 3.502 1 98.5 79 SER A O 1
ATOM 629 N N . ILE A 1 80 ? 5.781 1.115 4.254 1 98.75 80 ILE A N 1
ATOM 630 C CA . ILE A 1 80 ? 4.418 0.592 4.289 1 98.75 80 ILE A CA 1
ATOM 631 C C . ILE A 1 80 ? 4.148 -0.055 5.645 1 98.75 80 ILE A C 1
ATOM 633 O O . ILE A 1 80 ? 4.828 -1.009 6.031 1 98.75 80 ILE A O 1
ATOM 637 N N . TYR A 1 81 ? 3.227 0.461 6.383 1 98.38 81 TYR A N 1
ATOM 638 C CA . TYR A 1 81 ? 2.787 -0.15 7.629 1 98.38 81 TYR A CA 1
ATOM 639 C C . TYR A 1 81 ? 1.388 -0.735 7.488 1 98.38 81 TYR A C 1
ATOM 641 O O . TYR A 1 81 ? 0.48 -0.073 6.977 1 98.38 81 TYR A O 1
ATOM 649 N N . SER A 1 82 ? 1.189 -1.915 7.891 1 98.12 82 SER A N 1
ATOM 650 C CA . SER A 1 82 ? -0.079 -2.637 7.855 1 98.12 82 SER A CA 1
ATOM 651 C C . SER A 1 82 ? -0.132 -3.709 8.938 1 98.12 82 SER A C 1
ATOM 653 O O . SER A 1 82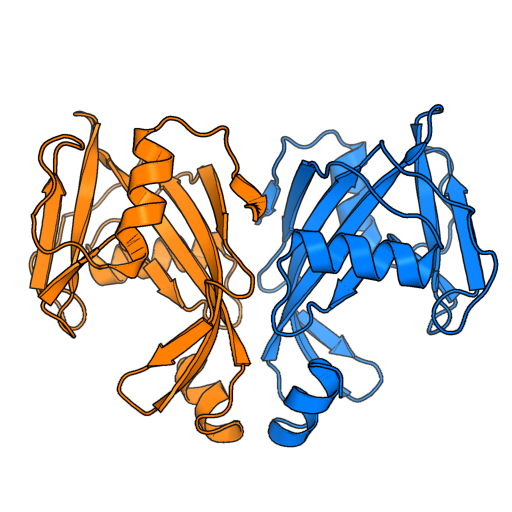 ? 0.847 -3.922 9.656 1 98.12 82 SER A O 1
ATOM 655 N N . GLY A 1 83 ? -1.355 -4.32 9.078 1 96.38 83 GLY A N 1
ATOM 656 C CA . GLY A 1 83 ? -1.478 -5.422 10.023 1 96.38 83 GLY A CA 1
ATOM 657 C C . GLY A 1 83 ? -2.211 -5.035 11.297 1 96.38 83 GLY A C 1
ATOM 658 O O . GLY A 1 83 ? -2.863 -3.992 11.352 1 96.38 83 GLY A O 1
ATOM 659 N N . PRO A 1 84 ? -2.158 -5.883 12.359 1 93.69 84 PRO A N 1
ATOM 660 C CA . PRO A 1 84 ? -2.994 -5.746 13.555 1 93.69 84 PRO A CA 1
ATOM 661 C C . PRO A 1 84 ? -2.756 -4.43 14.297 1 93.69 84 PRO A C 1
ATOM 663 O O . PRO A 1 84 ? -3.682 -3.877 14.891 1 93.69 84 PRO A O 1
ATOM 666 N N . GLY A 1 85 ? -1.603 -3.918 14.305 1 93.56 85 GLY A N 1
ATOM 667 C CA . GLY A 1 85 ? -1.288 -2.686 15.008 1 93.56 85 GLY A CA 1
ATOM 668 C C . GLY A 1 85 ? -1.802 -1.446 14.305 1 93.56 85 GLY A C 1
ATOM 669 O O . GLY A 1 85 ? -1.653 -0.331 14.805 1 93.56 85 GLY A O 1
ATOM 670 N N . LYS A 1 86 ? -2.461 -1.623 13.156 1 96.75 86 LYS A N 1
ATOM 671 C CA . LYS A 1 86 ? -2.906 -0.477 12.367 1 96.75 86 LYS A CA 1
ATOM 672 C C . LYS A 1 86 ? -4.426 -0.46 12.234 1 96.75 86 LYS A C 1
ATOM 674 O O . LYS A 1 86 ? -4.965 0.12 11.289 1 96.75 86 LYS A O 1
ATOM 679 N N . GLU A 1 87 ? -5.059 -1.162 13.164 1 96.81 87 GLU A N 1
ATOM 680 C CA . GLU A 1 87 ? -6.516 -1.109 13.273 1 96.81 87 GLU A CA 1
ATOM 681 C C . GLU A 1 87 ? -6.953 -0.061 14.297 1 96.81 87 GLU A C 1
ATOM 683 O O . GLU A 1 87 ? -6.285 0.142 15.312 1 96.81 87 GLU A O 1
ATOM 688 N N . LYS A 1 88 ? -8.055 0.646 13.984 1 96.06 88 LYS A N 1
ATOM 689 C CA . LYS A 1 88 ? -8.508 1.723 14.859 1 96.06 88 LYS A CA 1
ATOM 690 C C . LYS A 1 88 ? -10.023 1.889 14.773 1 96.06 88 LYS A C 1
ATOM 692 O O . LYS A 1 88 ? -10.625 1.679 13.719 1 96.06 88 LYS A O 1
ATOM 697 N N . THR A 1 89 ? -10.641 2.199 15.883 1 97.06 89 THR A N 1
ATOM 698 C CA . THR A 1 89 ? -12 2.74 15.914 1 97.06 89 THR A CA 1
ATOM 699 C C . THR A 1 89 ? -11.969 4.262 16.047 1 97.06 89 THR A C 1
ATOM 701 O O . THR A 1 89 ? -11.461 4.793 17.031 1 97.06 89 THR A O 1
ATOM 704 N N . LEU A 1 90 ? -12.5 4.902 15.062 1 94.38 90 LEU A N 1
ATOM 705 C CA . LEU A 1 90 ? -12.484 6.363 15.039 1 94.38 90 LEU A CA 1
ATOM 706 C C . LEU A 1 90 ? -13.531 6.934 16 1 94.38 90 LEU A C 1
ATOM 708 O O . LEU A 1 90 ? -14.375 6.199 16.5 1 94.38 90 LEU A O 1
ATOM 712 N N . GLY A 1 91 ? -13.414 8.234 16.281 1 92.06 91 GLY A N 1
ATOM 713 C CA . GLY A 1 91 ? -14.289 8.898 17.234 1 92.06 91 GLY A CA 1
ATOM 714 C C . GLY A 1 91 ? -15.758 8.75 16.891 1 92.06 91 GLY A C 1
ATOM 715 O O . GLY A 1 91 ? -16.609 8.672 17.797 1 92.06 91 GLY A O 1
ATOM 716 N N . ASN A 1 92 ? -16.109 8.664 15.656 1 94.94 92 ASN A N 1
ATOM 717 C CA . ASN A 1 92 ? -17.5 8.562 15.211 1 94.94 92 ASN A CA 1
ATOM 718 C C . ASN A 1 92 ? -17.969 7.109 15.172 1 94.94 92 ASN A C 1
ATOM 720 O O . ASN A 1 92 ? -19.094 6.828 14.719 1 94.94 92 ASN A O 1
ATOM 724 N N . GLY A 1 93 ? -17.078 6.195 15.523 1 97.69 93 GLY A N 1
ATOM 725 C CA . GLY A 1 93 ? -17.453 4.789 15.562 1 97.69 93 GLY A CA 1
ATOM 726 C C . GLY A 1 93 ? -16.969 4.008 14.359 1 97.69 93 GLY A C 1
ATOM 727 O O . GLY A 1 93 ? -17.016 2.777 14.344 1 97.69 93 GLY A O 1
ATOM 728 N N . ASP A 1 94 ? -16.562 4.695 13.312 1 98 94 ASP A N 1
ATOM 729 C CA . ASP A 1 94 ? -16.062 4.016 12.125 1 98 94 ASP A CA 1
ATOM 730 C C . ASP A 1 94 ? -14.859 3.141 12.469 1 98 94 ASP A C 1
ATOM 732 O O . ASP A 1 94 ? -13.938 3.582 13.164 1 98 94 ASP A O 1
ATOM 736 N N . GLN A 1 95 ? -14.844 1.933 12.008 1 98.5 95 GLN A N 1
ATOM 737 C CA . GLN A 1 95 ? -13.711 1.039 12.227 1 98.5 95 GLN A CA 1
ATOM 738 C C . GLN A 1 95 ? -12.891 0.877 10.953 1 98.5 95 GLN A C 1
ATOM 740 O O . GLN A 1 95 ? -13.445 0.729 9.859 1 98.5 95 GLN A O 1
ATOM 745 N N . VAL A 1 96 ? -11.539 0.897 11.141 1 98.19 96 VAL A N 1
ATOM 746 C CA . VAL A 1 96 ? -10.672 0.851 9.977 1 98.19 96 VAL A CA 1
ATOM 747 C C . VAL A 1 96 ? -9.469 -0.047 10.258 1 98.19 96 VAL A C 1
ATOM 749 O O . VAL A 1 96 ? -8.969 -0.089 11.383 1 98.19 96 VAL A O 1
ATOM 752 N N . ALA A 1 97 ? -9.062 -0.824 9.32 1 98.38 97 ALA A N 1
ATOM 753 C CA . ALA A 1 97 ? -7.758 -1.462 9.203 1 98.38 97 ALA A CA 1
ATOM 754 C C . ALA A 1 97 ? -6.914 -0.792 8.125 1 98.38 97 ALA A C 1
ATOM 756 O O . ALA A 1 97 ? -7.18 -0.954 6.93 1 98.38 97 ALA A O 1
ATOM 757 N N . MET A 1 98 ? -5.863 -0.154 8.523 1 98.38 98 MET A N 1
ATOM 758 C CA . MET A 1 98 ? -5.195 0.768 7.609 1 98.38 98 MET A CA 1
ATOM 759 C C . MET A 1 98 ? -3.975 0.114 6.973 1 98.38 98 MET A C 1
ATOM 761 O O . MET A 1 98 ? -3.264 -0.65 7.625 1 98.38 98 MET A O 1
ATOM 765 N N . VAL A 1 99 ? -3.764 0.36 5.754 1 98.81 99 VAL A N 1
ATOM 766 C CA . VAL A 1 99 ? -2.486 0.229 5.062 1 98.81 99 VAL A CA 1
ATOM 767 C C . VAL A 1 99 ? -1.882 1.611 4.828 1 98.81 99 VAL A C 1
ATOM 769 O O . VAL A 1 99 ? -2.363 2.373 3.986 1 98.81 99 VAL A O 1
ATOM 772 N N . GLN A 1 100 ? -0.817 1.911 5.586 1 98.69 100 GLN A N 1
ATOM 773 C CA . GLN A 1 100 ? -0.233 3.248 5.57 1 98.69 100 GLN A CA 1
ATOM 774 C C . GLN A 1 100 ? 1.021 3.291 4.699 1 98.69 100 GLN A C 1
ATOM 776 O O . GLN A 1 100 ? 1.999 2.596 4.977 1 98.69 100 GLN A O 1
ATOM 781 N N . ILE A 1 101 ? 0.98 4.094 3.734 1 98.88 101 ILE A N 1
ATOM 782 C CA . ILE A 1 101 ? 2.123 4.293 2.85 1 98.88 101 ILE A CA 1
ATOM 783 C C . ILE A 1 101 ? 2.73 5.672 3.094 1 98.88 101 ILE A C 1
ATOM 785 O O . ILE A 1 101 ? 2.07 6.691 2.891 1 98.88 101 ILE A O 1
ATOM 789 N N . TRP A 1 102 ? 3.98 5.73 3.537 1 98.81 102 TRP A N 1
ATOM 790 C CA . TRP A 1 102 ? 4.66 6.977 3.867 1 98.81 102 TRP A CA 1
ATOM 791 C C . TRP A 1 102 ? 5.785 7.262 2.879 1 98.81 102 TRP A C 1
ATOM 793 O O . TRP A 1 102 ? 6.535 6.355 2.504 1 98.81 102 TRP A O 1
ATOM 803 N N . PHE A 1 103 ? 5.938 8.469 2.523 1 98.81 103 PHE A N 1
ATOM 804 C CA . PHE A 1 103 ? 6.992 8.938 1.637 1 98.81 103 PHE A CA 1
ATOM 805 C C . PHE A 1 103 ? 7.859 9.984 2.332 1 98.81 103 PHE A C 1
ATOM 807 O O . PHE A 1 103 ? 7.492 10.5 3.391 1 98.81 103 PHE A O 1
ATOM 814 N N . THR A 1 104 ? 8.992 10.258 1.776 1 98.75 104 THR A N 1
ATOM 815 C CA . THR A 1 104 ? 9.789 11.438 2.1 1 98.75 104 THR A CA 1
ATOM 816 C C . THR A 1 104 ? 9.883 12.375 0.899 1 98.75 104 THR A C 1
ATOM 818 O O . THR A 1 104 ? 9.75 11.938 -0.246 1 98.75 104 THR A O 1
ATOM 821 N N . CYS A 1 105 ? 10.039 13.586 1.156 1 98.69 105 CYS A N 1
ATOM 822 C CA . CYS A 1 105 ? 10.141 14.586 0.101 1 98.69 105 CYS A CA 1
ATOM 823 C C . CYS A 1 105 ? 10.945 15.797 0.568 1 98.69 105 CYS A C 1
ATOM 825 O O . CYS A 1 105 ? 10.766 16.266 1.691 1 98.69 105 CYS A O 1
ATOM 827 N N . ARG A 1 106 ? 11.766 16.312 -0.294 1 98.12 106 ARG A N 1
ATOM 828 C CA . ARG A 1 106 ? 12.555 17.5 0.013 1 98.12 106 ARG A CA 1
ATOM 829 C C . ARG A 1 106 ? 12.328 18.594 -1.031 1 98.12 106 ARG A C 1
ATOM 831 O O . ARG A 1 106 ? 12.781 19.719 -0.86 1 98.12 106 ARG A O 1
ATOM 838 N N . GLU A 1 107 ? 11.672 18.219 -2.072 1 98 107 GLU A N 1
ATOM 839 C CA . GLU A 1 107 ? 11.414 19.141 -3.168 1 98 107 GLU A CA 1
ATOM 840 C C . GLU A 1 107 ? 9.953 19.594 -3.178 1 98 107 GLU A C 1
ATOM 842 O O . GLU A 1 107 ? 9.055 18.797 -3.459 1 98 107 GLU A O 1
ATOM 847 N N . TYR A 1 108 ? 9.781 20.859 -2.953 1 98.19 108 TYR A N 1
ATOM 848 C CA . TYR A 1 108 ? 8.422 21.375 -2.938 1 98.19 108 TYR A CA 1
ATOM 849 C C . TYR A 1 108 ? 8.391 22.859 -3.291 1 98.19 108 TYR A C 1
ATOM 851 O O . TYR A 1 108 ? 9.43 23.531 -3.283 1 98.19 108 TYR A O 1
ATOM 859 N N . SER A 1 109 ? 7.242 23.312 -3.645 1 98 109 SER A N 1
ATOM 860 C CA . SER A 1 109 ? 6.949 24.734 -3.875 1 98 109 SER A CA 1
ATOM 861 C C . SER A 1 109 ? 5.664 25.156 -3.168 1 98 109 SER A C 1
ATOM 863 O O . SER A 1 109 ? 4.957 24.312 -2.602 1 98 109 SER A O 1
ATOM 865 N N . GLY A 1 110 ? 5.414 26.438 -3.158 1 95.88 110 GLY A N 1
ATOM 866 C CA . GLY A 1 110 ? 4.219 26.969 -2.514 1 95.88 110 GLY A CA 1
ATOM 867 C C . GLY A 1 110 ? 4.504 27.625 -1.181 1 95.88 110 GLY A C 1
ATOM 868 O O . GLY A 1 110 ? 5.664 27.797 -0.803 1 95.88 110 GLY A O 1
ATOM 869 N N . GLU A 1 111 ? 3.436 28.109 -0.563 1 92.94 111 GLU A N 1
ATOM 870 C CA . GLU A 1 111 ? 3.525 28.781 0.73 1 92.94 111 GLU A CA 1
ATOM 871 C C . GLU A 1 111 ? 2.756 28.016 1.804 1 92.94 111 GLU A C 1
ATOM 873 O O . GLU A 1 111 ? 1.645 27.547 1.56 1 92.94 111 GLU A O 1
ATOM 878 N N . LEU A 1 112 ? 3.426 27.922 2.857 1 92.88 112 LEU A N 1
ATOM 879 C CA . LEU A 1 112 ? 2.814 27.234 3.986 1 92.88 112 LEU A CA 1
ATOM 880 C C . LEU A 1 112 ? 1.575 27.984 4.473 1 92.88 112 LEU A C 1
ATOM 882 O O . LEU A 1 112 ? 1.613 29.188 4.668 1 92.88 112 LEU A O 1
ATOM 886 N N . ILE A 1 113 ? 0.516 27.219 4.582 1 84.94 113 ILE A N 1
ATOM 887 C CA . ILE A 1 113 ? -0.7 27.812 5.125 1 84.94 113 ILE A CA 1
ATOM 888 C C . ILE A 1 113 ? -0.695 27.688 6.648 1 84.94 113 ILE A C 1
ATOM 890 O O . ILE A 1 113 ? -0.246 26.688 7.195 1 84.94 113 ILE A O 1
ATOM 894 N N . GLN A 1 114 ? -1.294 28.672 7.199 1 79.56 114 GLN A N 1
ATOM 895 C CA . GLN A 1 114 ? -1.293 28.688 8.656 1 79.56 114 GLN A CA 1
ATOM 896 C C . GLN A 1 114 ? -2.582 28.094 9.219 1 79.56 114 GLN A C 1
ATOM 898 O O . GLN A 1 114 ? -2.605 27.578 10.344 1 79.56 114 GLN A O 1
ATOM 903 N N . GLU A 1 115 ? -3.619 28.188 8.43 1 85.06 115 GLU A N 1
ATOM 904 C CA . GLU A 1 115 ? -4.855 27.641 8.969 1 85.06 115 GLU A CA 1
ATOM 905 C C . GLU A 1 115 ? -5.84 27.297 7.848 1 85.06 115 GLU A C 1
ATOM 907 O O . GLU A 1 115 ? -5.93 28.016 6.855 1 85.06 115 GLU A O 1
ATOM 912 N N . ASN A 1 116 ? -6.492 26.156 8.008 1 87.69 116 ASN A N 1
ATOM 913 C CA . ASN A 1 116 ? -7.625 25.734 7.191 1 87.69 116 ASN A CA 1
ATOM 914 C C . ASN A 1 116 ? -8.539 24.781 7.941 1 87.69 116 ASN A C 1
ATOM 916 O O . ASN A 1 116 ? -8.469 24.672 9.164 1 87.69 116 ASN A O 1
ATOM 920 N N . GLU A 1 117 ? -9.516 24.25 7.242 1 84.75 117 GLU A N 1
ATOM 921 C CA . GLU A 1 117 ? -10.531 23.422 7.879 1 84.75 117 GLU A CA 1
ATOM 922 C C . GLU A 1 117 ? -9.906 22.219 8.578 1 84.75 117 GLU A C 1
ATOM 924 O O . GLU A 1 117 ? -10.359 21.812 9.648 1 84.75 117 GLU A O 1
ATOM 929 N N . GLU A 1 118 ? -8.828 21.641 8.078 1 87.06 118 GLU A N 1
ATOM 930 C CA . GLU A 1 118 ? -8.242 20.406 8.578 1 87.06 118 GLU A CA 1
ATOM 931 C C . GLU A 1 118 ? -7.012 20.688 9.438 1 87.06 118 GLU A C 1
ATOM 933 O O . GLU A 1 118 ? -6.617 19.844 10.258 1 87.06 118 GLU A O 1
ATOM 938 N N . SER A 1 119 ? -6.469 21.859 9.289 1 92 119 SER A N 1
ATOM 939 C CA . SER A 1 119 ? -5.195 22.172 9.93 1 92 119 SER A CA 1
ATOM 940 C C . SER A 1 119 ? -5.234 23.562 10.586 1 92 119 SER A C 1
ATOM 942 O O . SER A 1 119 ? -5.637 24.531 9.953 1 92 119 SER A O 1
ATOM 944 N N . LEU A 1 120 ? -4.777 23.641 11.867 1 94.5 120 LEU A N 1
ATOM 945 C CA . LEU A 1 120 ? -4.746 24.875 12.625 1 94.5 120 LEU A CA 1
ATOM 946 C C . LEU A 1 120 ? -3.418 25.609 12.43 1 94.5 120 LEU A C 1
ATOM 948 O O . LEU A 1 120 ? -3.311 26.797 12.703 1 94.5 120 LEU A O 1
ATOM 952 N N . ASP A 1 121 ? -2.465 24.844 12.062 1 94.56 121 ASP A N 1
ATOM 953 C CA . ASP A 1 121 ? -1.113 25.359 11.859 1 94.56 121 ASP A CA 1
ATOM 954 C C . ASP A 1 121 ? -0.254 24.359 11.094 1 94.56 121 ASP A C 1
ATOM 956 O O . ASP A 1 121 ? -0.612 23.188 10.984 1 94.56 121 ASP A O 1
ATOM 960 N N . ALA A 1 122 ? 0.772 24.797 10.43 1 96.88 122 ALA A N 1
ATOM 961 C CA . ALA A 1 122 ? 1.801 23.969 9.797 1 96.88 122 ALA A CA 1
ATOM 962 C C . ALA A 1 122 ? 3.184 24.594 9.977 1 96.88 122 ALA A C 1
ATOM 964 O O . ALA A 1 122 ? 3.387 25.766 9.68 1 96.88 122 ALA A O 1
ATOM 965 N N . ARG A 1 123 ? 4.125 23.75 10.461 1 96.44 123 ARG A N 1
ATOM 966 C CA . ARG A 1 123 ? 5.441 24.281 10.781 1 96.44 123 ARG A CA 1
ATOM 967 C C . ARG A 1 123 ? 6.527 23.219 10.594 1 96.44 123 ARG A C 1
ATOM 969 O O . ARG A 1 123 ? 6.27 22.031 10.742 1 96.44 123 ARG A O 1
ATOM 976 N N . PHE A 1 124 ? 7.672 23.75 10.297 1 98.06 124 PHE A N 1
ATOM 977 C CA . PHE A 1 124 ? 8.852 22.891 10.273 1 98.06 124 PHE A CA 1
ATOM 978 C C . PHE A 1 124 ? 9.508 22.828 11.648 1 98.06 124 PHE A C 1
ATOM 980 O O . PHE A 1 124 ? 9.672 23.859 12.305 1 98.06 124 PHE A O 1
ATOM 987 N N . PHE A 1 125 ? 9.852 21.625 12.062 1 98.5 125 PHE A N 1
ATOM 988 C CA . PHE A 1 125 ? 10.508 21.391 13.344 1 98.5 125 PHE A CA 1
ATOM 989 C C . PHE A 1 125 ? 11.82 20.641 13.141 1 98.5 125 PHE A C 1
ATOM 991 O O . PHE A 1 125 ? 11.891 19.703 12.352 1 98.5 125 PHE A O 1
ATOM 998 N N . PRO A 1 126 ? 12.867 21.062 13.898 1 98.25 126 PRO A N 1
ATOM 999 C CA . PRO A 1 126 ? 14.016 20.156 13.945 1 98.25 126 PRO A CA 1
ATOM 1000 C C . PRO A 1 126 ? 13.664 18.797 14.516 1 98.25 126 PRO A C 1
ATOM 1002 O O . PRO A 1 126 ? 12.859 18.688 15.445 1 98.25 126 PRO A O 1
ATOM 1005 N N . LEU A 1 127 ? 14.227 17.734 13.977 1 97.19 127 LEU A N 1
ATOM 1006 C CA . LEU A 1 127 ? 13.898 16.359 14.383 1 97.19 127 LEU A CA 1
ATOM 1007 C C . LEU A 1 127 ? 14.203 16.156 15.859 1 97.19 127 LEU A C 1
ATOM 1009 O O . LEU A 1 127 ? 13.555 15.32 16.516 1 97.19 127 LEU A O 1
ATOM 1013 N N . ASP A 1 128 ? 15.133 16.844 16.438 1 96.31 128 ASP A N 1
ATOM 1014 C CA . ASP A 1 128 ? 15.508 16.672 17.844 1 96.31 128 ASP A CA 1
ATOM 1015 C C . ASP A 1 128 ? 14.727 17.641 18.734 1 96.31 128 ASP A C 1
ATOM 1017 O O . ASP A 1 128 ? 14.938 17.672 19.953 1 96.31 128 ASP A O 1
ATOM 1021 N N . GLU A 1 129 ? 13.891 18.453 18.172 1 97.44 129 GLU A N 1
ATOM 1022 C CA . GLU A 1 129 ? 13.062 19.406 18.906 1 97.44 129 GLU A CA 1
ATOM 1023 C C . GLU A 1 129 ? 11.609 19.359 18.453 1 97.44 129 GLU A C 1
ATOM 1025 O O . GLU A 1 129 ? 11.008 20.391 18.141 1 97.44 129 GLU A O 1
ATOM 1030 N N . LEU A 1 130 ? 11.047 18.188 18.375 1 98.06 130 LEU A N 1
ATOM 1031 C CA . LEU A 1 130 ? 9.656 18.016 17.984 1 98.06 130 LEU A CA 1
ATOM 1032 C C . LEU A 1 130 ? 8.719 18.438 19.109 1 98.06 130 LEU A C 1
ATOM 1034 O O . LEU A 1 130 ? 9.094 18.391 20.281 1 98.06 130 LEU A O 1
ATOM 1038 N N . PRO A 1 131 ? 7.562 18.859 18.75 1 97.31 131 PRO A N 1
ATOM 1039 C CA . PRO A 1 131 ? 6.629 19.281 19.781 1 97.31 131 PRO A CA 1
ATOM 1040 C C . PRO A 1 131 ? 6.188 18.141 20.688 1 97.31 131 PRO A C 1
ATOM 1042 O O . PRO A 1 131 ? 6.184 16.984 20.266 1 97.31 131 PRO A O 1
ATOM 1045 N N . ASP A 1 132 ? 5.754 18.391 21.906 1 93.31 132 ASP A N 1
ATOM 1046 C CA . ASP A 1 132 ? 5.348 17.391 22.891 1 93.31 132 ASP A CA 1
ATOM 1047 C C . ASP A 1 132 ? 4.02 16.75 22.5 1 93.31 132 ASP A C 1
ATOM 1049 O O . ASP A 1 132 ? 3.809 15.555 22.734 1 93.31 132 ASP A O 1
ATOM 1053 N N . GLN A 1 133 ? 3.137 17.516 21.953 1 96.12 133 GLN A N 1
ATOM 1054 C CA . GLN A 1 133 ? 1.796 17.031 21.641 1 96.12 133 GLN A CA 1
ATOM 1055 C C . GLN A 1 133 ? 1.75 16.391 20.25 1 96.12 133 GLN A C 1
ATOM 1057 O O . GLN A 1 133 ? 0.945 16.781 19.406 1 96.12 133 GLN A O 1
ATOM 1062 N N . LEU A 1 134 ? 2.561 15.359 20.062 1 97.81 134 LEU A N 1
ATOM 1063 C CA . LEU A 1 134 ? 2.562 14.625 18.797 1 97.81 134 LEU A CA 1
ATOM 1064 C C . LEU A 1 134 ? 1.374 13.672 18.719 1 97.81 134 LEU A C 1
ATOM 1066 O O . LEU A 1 134 ? 0.956 13.109 19.734 1 97.81 134 LEU A O 1
ATOM 1070 N N . PHE A 1 135 ? 0.829 13.57 17.516 1 96.69 135 PHE A N 1
ATOM 1071 C CA . PHE A 1 135 ? -0.188 12.547 17.297 1 96.69 135 PHE A CA 1
ATOM 1072 C C . PHE A 1 135 ? 0.364 11.164 17.594 1 96.69 135 PHE A C 1
ATOM 1074 O O . PHE A 1 135 ? 1.3 10.703 16.938 1 96.69 135 PHE A O 1
ATOM 1081 N N . ASP A 1 136 ? -0.225 10.461 18.531 1 94.94 136 ASP A N 1
ATOM 1082 C CA . ASP A 1 136 ? 0.316 9.234 19.109 1 94.94 136 ASP A CA 1
ATOM 1083 C C . ASP A 1 136 ? 0.602 8.195 18.031 1 94.94 136 ASP A C 1
ATOM 1085 O O . ASP A 1 136 ? 1.623 7.508 18.078 1 94.94 136 ASP A O 1
ATOM 1089 N N . SER A 1 137 ? -0.242 8.086 17.078 1 94.25 137 SER A N 1
ATOM 1090 C CA . SER A 1 137 ? -0.124 7.051 16.062 1 94.25 137 SER A CA 1
ATOM 1091 C C . SER A 1 137 ? 1.066 7.316 15.141 1 94.25 137 SER A C 1
ATOM 1093 O O . SER A 1 137 ? 1.513 6.422 14.422 1 94.25 137 SER A O 1
ATOM 1095 N N . HIS A 1 138 ? 1.564 8.531 15.133 1 97.5 138 HIS A N 1
ATOM 1096 C CA . HIS A 1 138 ? 2.656 8.883 14.227 1 97.5 138 HIS A CA 1
ATOM 1097 C C . HIS A 1 138 ? 4.004 8.805 14.938 1 97.5 138 HIS A C 1
ATOM 1099 O O . HIS A 1 138 ? 5.051 8.773 14.289 1 97.5 138 HIS A O 1
ATOM 1105 N N . VAL A 1 139 ? 3.99 8.766 16.297 1 97.12 139 VAL A N 1
ATOM 1106 C CA . VAL A 1 139 ? 5.215 8.781 17.078 1 97.12 139 VAL A CA 1
ATOM 1107 C C . VAL A 1 139 ? 6.117 7.621 16.672 1 97.12 139 VAL A C 1
ATOM 1109 O O . VAL A 1 139 ? 7.293 7.816 16.359 1 97.12 139 VAL A O 1
ATOM 1112 N N . PRO A 1 140 ? 5.59 6.406 16.609 1 96.69 140 PRO A N 1
ATOM 1113 C CA . PRO A 1 140 ? 6.477 5.305 16.219 1 96.69 140 PRO A CA 1
ATOM 1114 C C . PRO A 1 140 ? 7.004 5.449 14.797 1 96.69 140 PRO A C 1
ATOM 1116 O O . PRO A 1 140 ? 8.117 5.004 14.5 1 96.69 140 PRO A O 1
ATOM 1119 N N . ILE A 1 141 ? 6.273 6.016 13.906 1 97.44 141 ILE A N 1
ATOM 1120 C CA . ILE A 1 141 ? 6.664 6.199 12.516 1 97.44 141 ILE A CA 1
ATOM 1121 C C . ILE A 1 141 ? 7.812 7.203 12.43 1 97.44 141 ILE A C 1
ATOM 1123 O O . ILE A 1 141 ? 8.805 6.961 11.742 1 97.44 141 ILE A O 1
ATOM 1127 N N . ILE A 1 142 ? 7.645 8.305 13.141 1 98.19 142 ILE A N 1
ATOM 1128 C CA . ILE A 1 142 ? 8.695 9.32 13.195 1 98.19 142 ILE A CA 1
ATOM 1129 C C . ILE A 1 142 ? 9.953 8.727 13.828 1 98.19 142 ILE A C 1
ATOM 1131 O O . ILE A 1 142 ? 11.062 8.969 13.352 1 98.19 142 ILE A O 1
ATOM 1135 N N . ALA A 1 143 ? 9.789 7.934 14.844 1 97.5 143 ALA A N 1
ATOM 1136 C CA . ALA A 1 143 ? 10.914 7.289 15.508 1 97.5 143 ALA A CA 1
ATOM 1137 C C . ALA A 1 143 ? 11.672 6.375 14.555 1 97.5 143 ALA A C 1
ATOM 1139 O O . ALA A 1 143 ? 12.906 6.297 14.602 1 97.5 143 ALA A O 1
ATOM 1140 N N . ASP A 1 144 ? 10.969 5.637 13.734 1 97.75 144 ASP A N 1
ATOM 1141 C CA . ASP A 1 144 ? 11.617 4.77 12.758 1 97.75 144 ASP A CA 1
ATOM 1142 C C . ASP A 1 144 ? 12.531 5.57 11.836 1 97.75 144 ASP A C 1
ATOM 1144 O O . ASP A 1 144 ? 13.617 5.105 11.477 1 97.75 144 ASP A O 1
ATOM 1148 N N . TYR A 1 145 ? 12.062 6.723 11.422 1 97.75 145 TYR A N 1
ATOM 1149 C CA . TYR A 1 145 ? 12.898 7.586 10.594 1 97.75 145 TYR A CA 1
ATOM 1150 C C . TYR A 1 145 ? 14.133 8.055 11.367 1 97.75 145 TYR A C 1
ATOM 1152 O O . TYR A 1 145 ? 15.258 7.957 10.867 1 97.75 145 TYR A O 1
ATOM 1160 N N . THR A 1 146 ? 13.906 8.578 12.586 1 96.69 146 THR A N 1
ATOM 1161 C CA . THR A 1 146 ? 14.969 9.164 13.391 1 96.69 146 THR A CA 1
ATOM 1162 C C . THR A 1 146 ? 16.016 8.117 13.758 1 96.69 146 THR A C 1
ATOM 1164 O O . THR A 1 146 ? 17.203 8.43 13.867 1 96.69 146 THR A O 1
ATOM 1167 N N . ASN A 1 147 ? 15.586 6.875 13.898 1 96.12 147 ASN A N 1
ATOM 1168 C CA . ASN A 1 147 ? 16.484 5.797 14.297 1 96.12 147 ASN A CA 1
ATOM 1169 C C . ASN A 1 147 ? 17.234 5.219 13.102 1 96.12 147 ASN A C 1
ATOM 1171 O O . ASN A 1 147 ? 18.062 4.324 13.258 1 96.12 147 ASN A O 1
ATOM 1175 N N . GLY A 1 148 ? 16.953 5.656 11.898 1 94 148 GLY A N 1
ATOM 1176 C CA . GLY A 1 148 ? 17.703 5.254 10.711 1 94 148 GLY A CA 1
ATOM 1177 C C . GLY A 1 148 ? 17.375 3.846 10.25 1 94 148 GLY A C 1
ATOM 1178 O O . GLY A 1 148 ? 18.25 3.117 9.789 1 94 148 GLY A O 1
ATOM 1179 N N . LYS A 1 149 ? 16.203 3.461 10.43 1 92.31 149 LYS A N 1
ATOM 1180 C CA . LYS A 1 149 ? 15.797 2.143 9.945 1 92.31 149 LYS A CA 1
ATOM 1181 C C . LYS A 1 149 ? 15.977 2.035 8.43 1 92.31 149 LYS A C 1
ATOM 1183 O O . LYS A 1 149 ? 15.734 2.998 7.703 1 92.31 149 LYS A O 1
ATOM 1188 N N . GLN A 1 150 ? 16.359 0.861 7.965 1 90 150 GLN A N 1
ATOM 1189 C CA . GLN A 1 150 ? 16.547 0.625 6.539 1 90 150 GLN A CA 1
ATOM 1190 C C . GLN A 1 150 ? 15.227 0.77 5.781 1 90 150 GLN A C 1
ATOM 1192 O O . GLN A 1 150 ? 14.211 0.189 6.172 1 90 150 GLN A O 1
ATOM 1197 N N . ARG A 1 151 ? 15.367 1.48 4.68 1 92 151 ARG A N 1
ATOM 1198 C CA . ARG A 1 151 ? 14.172 1.803 3.902 1 92 151 ARG A CA 1
ATOM 1199 C C . ARG A 1 151 ? 14.125 0.989 2.613 1 92 151 ARG A C 1
ATOM 1201 O O . ARG A 1 151 ? 15.164 0.636 2.055 1 92 151 ARG A O 1
ATOM 1208 N N . PRO A 1 152 ? 12.961 0.741 2.051 1 96.44 152 PRO A N 1
ATOM 1209 C CA . PRO A 1 152 ? 11.664 0.988 2.684 1 96.44 152 PRO A CA 1
ATOM 1210 C C . PRO A 1 152 ? 11.328 -0.035 3.768 1 96.44 152 PRO A C 1
ATOM 1212 O O . PRO A 1 152 ? 11.648 -1.218 3.625 1 96.44 152 PRO A O 1
ATOM 1215 N N . ILE A 1 153 ? 10.742 0.425 4.801 1 96.56 153 ILE A N 1
ATOM 1216 C CA . ILE A 1 153 ? 10.195 -0.456 5.828 1 96.56 153 ILE A CA 1
ATOM 1217 C C . ILE A 1 153 ? 8.867 -1.045 5.348 1 96.56 153 ILE A C 1
ATOM 1219 O O . ILE A 1 153 ? 7.988 -0.314 4.887 1 96.56 153 ILE A O 1
ATOM 1223 N N . VAL A 1 154 ? 8.797 -2.334 5.414 1 96.12 154 VAL A N 1
ATOM 1224 C CA . VAL A 1 154 ? 7.551 -2.965 4.992 1 96.12 154 VAL A CA 1
ATOM 1225 C C . VAL A 1 154 ? 7.078 -3.947 6.059 1 96.12 154 VAL A C 1
ATOM 1227 O O . VAL A 1 154 ? 7.73 -4.965 6.305 1 96.12 154 VAL A O 1
ATOM 1230 N N . ASP A 1 155 ? 6.023 -3.574 6.68 1 88.06 155 ASP A N 1
ATOM 1231 C CA . ASP A 1 155 ? 5.434 -4.418 7.715 1 88.06 155 ASP A CA 1
ATOM 1232 C C . ASP A 1 155 ? 3.982 -4.762 7.387 1 88.06 155 ASP A C 1
ATOM 1234 O O . ASP A 1 155 ? 3.246 -3.928 6.855 1 88.06 155 ASP A O 1
ATOM 1238 N N . MET B 1 1 ? -15.141 -16.344 7.16 1 85 1 MET B N 1
ATOM 1239 C CA . MET B 1 1 ? -15.469 -15.539 5.984 1 85 1 MET B CA 1
ATOM 1240 C C . MET B 1 1 ? -14.312 -14.633 5.598 1 85 1 MET B C 1
ATOM 1242 O O . MET B 1 1 ? -13.695 -14.008 6.461 1 85 1 MET B O 1
ATOM 1246 N N . ASP B 1 2 ? -13.867 -14.773 4.316 1 95.25 2 ASP B N 1
ATOM 1247 C CA . ASP B 1 2 ? -12.75 -13.953 3.863 1 95.25 2 ASP B CA 1
ATOM 1248 C C . ASP B 1 2 ? -13.18 -12.5 3.666 1 95.25 2 ASP B C 1
ATOM 1250 O O . ASP B 1 2 ? -14.367 -12.195 3.666 1 95.25 2 ASP B O 1
ATOM 1254 N N . TYR B 1 3 ? -12.305 -11.641 3.602 1 98 3 TYR B N 1
ATOM 1255 C CA . TYR B 1 3 ? -12.57 -10.211 3.605 1 98 3 TYR B CA 1
ATOM 1256 C C . TYR B 1 3 ? -13.422 -9.812 2.404 1 98 3 TYR B C 1
ATOM 1258 O O . TYR B 1 3 ? -14.312 -8.961 2.516 1 98 3 TYR B O 1
ATOM 1266 N N . ILE B 1 4 ? -13.102 -10.406 1.263 1 96.88 4 ILE B N 1
ATOM 1267 C CA . ILE B 1 4 ? -13.844 -10.062 0.051 1 96.88 4 ILE B CA 1
ATOM 1268 C C . ILE B 1 4 ? -15.32 -10.367 0.245 1 96.88 4 ILE B C 1
ATOM 1270 O O . ILE B 1 4 ? -16.172 -9.523 -0.024 1 96.88 4 ILE B O 1
ATOM 1274 N N . SER B 1 5 ? -15.641 -11.594 0.663 1 97.38 5 SER B N 1
ATOM 1275 C CA . SER B 1 5 ? -17.031 -11.969 0.904 1 97.38 5 SER B CA 1
ATOM 1276 C C . SER B 1 5 ? -17.672 -11.055 1.938 1 97.38 5 SER B C 1
ATOM 1278 O O . SER B 1 5 ? -18.828 -10.648 1.776 1 97.38 5 SER B O 1
ATOM 1280 N N . TYR B 1 6 ? -16.953 -10.797 3.016 1 98.38 6 TYR B N 1
ATOM 1281 C CA . TYR B 1 6 ? -17.391 -9.898 4.078 1 98.38 6 TYR B CA 1
ATOM 1282 C C . TYR B 1 6 ? -17.75 -8.523 3.521 1 98.38 6 TYR B C 1
ATOM 1284 O O . TYR B 1 6 ? -18.859 -8.023 3.744 1 98.38 6 TYR B O 1
ATOM 1292 N N . LEU B 1 7 ? -16.859 -7.977 2.758 1 98.5 7 LEU B N 1
ATOM 1293 C CA . LEU B 1 7 ? -17.062 -6.641 2.203 1 98.5 7 LEU B CA 1
ATOM 1294 C C . LEU B 1 7 ? -18.203 -6.629 1.194 1 98.5 7 LEU B C 1
ATOM 1296 O O . LEU B 1 7 ? -19.062 -5.754 1.239 1 98.5 7 LEU B O 1
ATOM 1300 N N . ARG B 1 8 ? -18.203 -7.602 0.34 1 98.56 8 ARG B N 1
ATOM 1301 C CA . ARG B 1 8 ? -19.203 -7.66 -0.73 1 98.56 8 ARG B CA 1
ATOM 1302 C C . ARG B 1 8 ? -20.609 -7.871 -0.167 1 98.56 8 ARG B C 1
ATOM 1304 O O . ARG B 1 8 ? -21.594 -7.426 -0.757 1 98.56 8 ARG B O 1
ATOM 1311 N N . SER B 1 9 ? -20.75 -8.57 0.969 1 98.5 9 SER B N 1
ATOM 1312 C CA . SER B 1 9 ? -22.047 -8.75 1.605 1 98.5 9 SER B CA 1
ATOM 1313 C C . SER B 1 9 ? -22.672 -7.406 1.967 1 98.5 9 SER B C 1
ATOM 1315 O O . SER B 1 9 ? -23.891 -7.316 2.148 1 98.5 9 SER B O 1
ATOM 1317 N N . MET B 1 10 ? -21.859 -6.375 2.029 1 98.62 10 MET B N 1
ATOM 1318 C CA . MET B 1 10 ? -22.344 -5.059 2.416 1 98.62 10 MET B CA 1
ATOM 1319 C C . MET B 1 10 ? -22.438 -4.129 1.21 1 98.62 10 MET B C 1
ATOM 1321 O O . MET B 1 10 ? -23.391 -3.375 1.065 1 98.62 10 MET B O 1
ATOM 1325 N N . VAL B 1 11 ? -21.484 -4.234 0.276 1 98.69 11 VAL B N 1
ATOM 1326 C CA . VAL B 1 11 ? -21.375 -3.209 -0.754 1 98.69 11 VAL B CA 1
ATOM 1327 C C . VAL B 1 11 ? -21.891 -3.746 -2.082 1 98.69 11 VAL B C 1
ATOM 1329 O O . VAL B 1 11 ? -22 -3.004 -3.062 1 98.69 11 VAL B O 1
ATOM 1332 N N . GLY B 1 12 ? -22.219 -5.023 -2.125 1 98.38 12 GLY B N 1
ATOM 1333 C CA . GLY B 1 12 ? -22.594 -5.629 -3.391 1 98.38 12 GLY B CA 1
ATOM 1334 C C . GLY B 1 12 ? -21.484 -5.594 -4.426 1 98.38 12 GLY B C 1
ATOM 1335 O O . GLY B 1 12 ? -20.359 -6.012 -4.152 1 98.38 12 GLY B O 1
ATOM 1336 N N . HIS B 1 13 ? -21.844 -5.031 -5.617 1 98.56 13 HIS B N 1
ATOM 1337 C CA . HIS B 1 13 ? -20.891 -5.027 -6.727 1 98.56 13 HIS B CA 1
ATOM 1338 C C . HIS B 1 13 ? -20.25 -3.656 -6.902 1 98.56 13 HIS B C 1
ATOM 1340 O O . HIS B 1 13 ? -19.516 -3.424 -7.867 1 98.56 13 HIS B O 1
ATOM 1346 N N . GLU B 1 14 ? -20.516 -2.748 -5.969 1 98.56 14 GLU B N 1
ATOM 1347 C CA . GLU B 1 14 ? -20.047 -1.369 -6.09 1 98.56 14 GLU B CA 1
ATOM 1348 C C . GLU B 1 14 ? -18.531 -1.297 -6.078 1 98.56 14 GLU B C 1
ATOM 1350 O O . GLU B 1 14 ? -17.859 -2.195 -5.559 1 98.56 14 GLU B O 1
ATOM 1355 N N . LYS B 1 15 ? -18.047 -0.23 -6.68 1 98.56 15 LYS B N 1
ATOM 1356 C CA . LYS B 1 15 ? -16.594 -0.07 -6.785 1 98.56 15 LYS B CA 1
ATOM 1357 C C . LYS B 1 15 ? -15.984 0.276 -5.43 1 98.56 15 LYS B C 1
ATOM 1359 O O . LYS B 1 15 ? -16.438 1.21 -4.762 1 98.56 15 LYS B O 1
ATOM 1364 N N . VAL B 1 16 ? -14.914 -0.524 -4.988 1 98.69 16 VAL B N 1
ATOM 1365 C CA . VAL B 1 16 ? -14.234 -0.3 -3.719 1 98.69 16 VAL B CA 1
ATOM 1366 C C . VAL B 1 16 ? -12.727 -0.458 -3.906 1 98.69 16 VAL B C 1
ATOM 1368 O O . VAL B 1 16 ? -12.273 -1.183 -4.797 1 98.69 16 VAL B O 1
ATOM 1371 N N . ILE B 1 17 ? -11.922 0.247 -3.143 1 98.69 17 ILE B N 1
ATOM 1372 C CA . ILE B 1 17 ? -10.477 0.09 -3.129 1 98.69 17 ILE B CA 1
ATOM 1373 C C . ILE B 1 17 ? -10.102 -1.208 -2.418 1 98.69 17 ILE B C 1
ATOM 1375 O O . ILE B 1 17 ? -10.562 -1.466 -1.303 1 98.69 17 ILE B O 1
ATOM 1379 N N . MET B 1 18 ? -9.328 -2.016 -3.049 1 98.5 18 MET B N 1
ATOM 1380 C CA . MET B 1 18 ? -8.844 -3.262 -2.465 1 98.5 18 MET B CA 1
ATOM 1381 C C . MET B 1 18 ? -7.328 -3.369 -2.592 1 98.5 18 MET B C 1
ATOM 1383 O O . MET B 1 18 ? -6.754 -2.947 -3.598 1 98.5 18 MET B O 1
ATOM 1387 N N . VAL B 1 19 ? -6.691 -3.916 -1.62 1 98.75 19 VAL B N 1
ATOM 1388 C CA . VAL B 1 19 ? -5.246 -4.113 -1.621 1 98.75 19 VAL B CA 1
ATOM 1389 C C . VAL B 1 19 ? -4.918 -5.539 -2.055 1 98.75 19 VAL B C 1
ATOM 1391 O O . VAL B 1 19 ? -5.535 -6.496 -1.58 1 98.75 19 VAL B O 1
ATOM 1394 N N . VAL B 1 20 ? -4.035 -5.645 -2.965 1 98.5 20 VAL B N 1
ATOM 1395 C CA . VAL B 1 20 ? -3.539 -6.914 -3.484 1 98.5 20 VAL B CA 1
ATOM 1396 C C . VAL B 1 20 ? -2.029 -7.004 -3.273 1 98.5 20 VAL B C 1
ATOM 1398 O O . VAL B 1 20 ? -1.315 -6.008 -3.412 1 98.5 20 VAL B O 1
ATOM 1401 N N . ALA B 1 21 ? -1.549 -8.125 -2.902 1 98.75 21 ALA B N 1
ATOM 1402 C CA . ALA B 1 21 ? -0.115 -8.359 -2.76 1 98.75 21 ALA B CA 1
ATOM 1403 C C . ALA B 1 21 ? 0.311 -9.617 -3.504 1 98.75 21 ALA B C 1
ATOM 1405 O O . ALA B 1 21 ? -0.434 -10.602 -3.553 1 98.75 21 ALA B O 1
ATOM 1406 N N . GLY B 1 22 ? 1.461 -9.609 -4.113 1 98.62 22 GLY B N 1
ATOM 1407 C CA . GLY B 1 22 ? 2.014 -10.742 -4.84 1 98.62 22 GLY B CA 1
ATOM 1408 C C . GLY B 1 22 ? 3.529 -10.758 -4.859 1 98.62 22 GLY B C 1
ATOM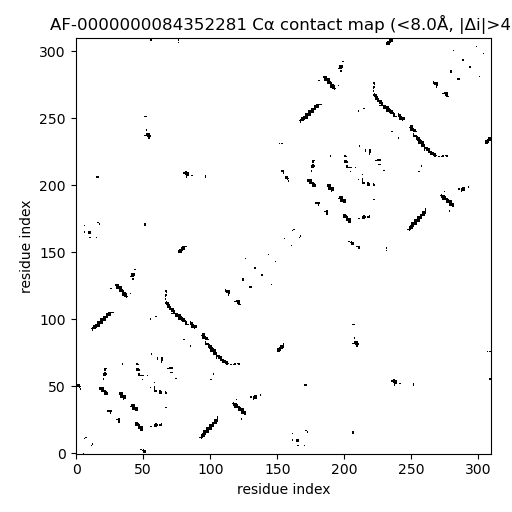 1409 O O . GLY B 1 22 ? 4.172 -9.875 -4.289 1 98.62 22 GLY B O 1
ATOM 1410 N N . VAL B 1 23 ? 4.113 -11.812 -5.48 1 98.88 23 VAL B N 1
ATOM 1411 C CA . VAL B 1 23 ? 5.559 -11.977 -5.34 1 98.88 23 VAL B CA 1
ATOM 1412 C C . VAL B 1 23 ? 6.145 -12.516 -6.645 1 98.88 23 VAL B C 1
ATOM 1414 O O . VAL B 1 23 ? 5.605 -13.453 -7.23 1 98.88 23 VAL B O 1
ATOM 1417 N N . PHE B 1 24 ? 7.195 -11.883 -7.102 1 98.88 24 PHE B N 1
ATOM 1418 C CA . PHE B 1 24 ? 8.125 -12.516 -8.023 1 98.88 24 PHE B CA 1
ATOM 1419 C C . PHE B 1 24 ? 9.023 -13.508 -7.297 1 98.88 24 PHE B C 1
ATOM 1421 O O . PHE B 1 24 ? 9.938 -13.109 -6.574 1 98.88 24 PHE B O 1
ATOM 1428 N N . VAL B 1 25 ? 8.805 -14.75 -7.453 1 98.81 25 VAL B N 1
ATOM 1429 C CA . VAL B 1 25 ? 9.648 -15.766 -6.828 1 98.81 25 VAL B CA 1
ATOM 1430 C C . VAL B 1 25 ? 10.648 -16.312 -7.848 1 98.81 25 VAL B C 1
ATOM 1432 O O . VAL B 1 25 ? 10.258 -16.75 -8.93 1 98.81 25 VAL B O 1
ATOM 1435 N N . PHE B 1 26 ? 11.852 -16.281 -7.48 1 98.69 26 PHE B N 1
ATOM 1436 C CA . PHE B 1 26 ? 12.898 -16.75 -8.375 1 98.69 26 PHE B CA 1
ATOM 1437 C C . PHE B 1 26 ? 13.625 -17.953 -7.762 1 98.69 26 PHE B C 1
ATOM 1439 O O . PHE B 1 26 ? 13.891 -17.969 -6.555 1 98.69 26 PHE B O 1
ATOM 1446 N N . ASP B 1 27 ? 13.961 -18.938 -8.594 1 98 27 ASP B N 1
ATOM 1447 C CA . ASP B 1 27 ? 14.781 -20.031 -8.109 1 98 27 ASP B CA 1
ATOM 1448 C C . ASP B 1 27 ? 16.266 -19.75 -8.312 1 98 27 ASP B C 1
ATOM 1450 O O . ASP B 1 27 ? 16.641 -18.641 -8.68 1 98 27 ASP B O 1
ATOM 1454 N N . ASP B 1 28 ? 17.094 -20.734 -8.023 1 96.88 28 ASP B N 1
ATOM 1455 C CA . ASP B 1 28 ? 18.547 -20.578 -8.039 1 96.88 28 ASP B CA 1
ATOM 1456 C C . ASP B 1 28 ? 19.062 -20.359 -9.453 1 96.88 28 ASP B C 1
ATOM 1458 O O . ASP B 1 28 ? 20.203 -19.922 -9.641 1 96.88 28 ASP B O 1
ATOM 1462 N N . GLN B 1 29 ? 18.25 -20.656 -10.43 1 97.69 29 GLN B N 1
ATOM 1463 C CA . GLN B 1 29 ? 18.625 -20.484 -11.828 1 97.69 29 GLN B CA 1
ATOM 1464 C C . GLN B 1 29 ? 18.031 -19.203 -12.398 1 97.69 29 GLN B C 1
ATOM 1466 O O . GLN B 1 29 ? 18 -19.016 -13.617 1 97.69 29 GLN B O 1
ATOM 1471 N N . ASP B 1 30 ? 17.406 -18.391 -11.484 1 97.38 30 ASP B N 1
ATOM 1472 C CA . ASP B 1 30 ? 16.812 -17.094 -11.844 1 97.38 30 ASP B CA 1
ATOM 1473 C C . ASP B 1 30 ? 15.555 -17.281 -12.688 1 97.38 30 ASP B C 1
ATOM 1475 O O . ASP B 1 30 ? 15.219 -16.422 -13.508 1 97.38 30 ASP B O 1
ATOM 1479 N N . ARG B 1 31 ? 14.945 -18.453 -12.617 1 98.62 31 ARG B N 1
ATOM 1480 C CA . ARG B 1 31 ? 13.656 -18.656 -13.266 1 98.62 31 ARG B CA 1
ATOM 1481 C C . ARG B 1 31 ? 12.516 -18.109 -12.414 1 98.62 31 ARG B C 1
ATOM 1483 O O . ARG B 1 31 ? 12.57 -18.172 -11.18 1 98.62 31 ARG B O 1
ATOM 1490 N N . LEU B 1 32 ? 11.547 -17.562 -13.055 1 98.81 32 LEU B N 1
ATOM 1491 C CA . LEU B 1 32 ? 10.414 -16.922 -12.414 1 98.81 32 LEU B CA 1
ATOM 1492 C C . LEU B 1 32 ? 9.273 -17.906 -12.195 1 98.81 32 LEU B C 1
ATOM 1494 O O . LEU B 1 32 ? 8.875 -18.609 -13.125 1 98.81 32 LEU B O 1
ATOM 1498 N N . LEU B 1 33 ? 8.758 -17.953 -10.977 1 98.69 33 LEU B N 1
ATOM 1499 C CA . LEU B 1 33 ? 7.621 -18.812 -10.656 1 98.69 33 LEU B CA 1
ATOM 1500 C C . LEU B 1 33 ? 6.316 -18.203 -11.164 1 98.69 33 LEU B C 1
ATOM 1502 O O . LEU B 1 33 ? 6.02 -17.047 -10.883 1 98.69 33 LEU B O 1
ATOM 1506 N N . LEU B 1 34 ? 5.602 -18.953 -11.977 1 98.25 34 LEU B N 1
ATOM 1507 C CA . LEU B 1 34 ? 4.234 -18.609 -12.367 1 98.25 34 LEU B CA 1
ATOM 1508 C C . LEU B 1 34 ? 3.283 -19.75 -12.016 1 98.25 34 LEU B C 1
ATOM 1510 O O . LEU B 1 34 ? 3.707 -20.906 -11.875 1 98.25 34 LEU B O 1
ATOM 1514 N N . HIS B 1 35 ? 2.084 -19.406 -11.758 1 97.25 35 HIS B N 1
ATOM 1515 C CA . HIS B 1 35 ? 1.069 -20.453 -11.602 1 97.25 35 HIS B CA 1
ATOM 1516 C C . HIS B 1 35 ? -0.022 -20.312 -12.656 1 97.25 35 HIS B C 1
ATOM 1518 O O . HIS B 1 35 ? -0.324 -19.219 -13.109 1 97.25 35 HIS B O 1
ATOM 1524 N N . LEU B 1 36 ? -0.563 -21.438 -13.07 1 96.5 36 LEU B N 1
ATOM 1525 C CA . LEU B 1 36 ? -1.663 -21.484 -14.023 1 96.5 36 LEU B CA 1
ATOM 1526 C C . LEU B 1 36 ? -3.006 -21.328 -13.32 1 96.5 36 LEU B C 1
ATOM 1528 O O . LEU B 1 36 ? -3.451 -22.25 -12.625 1 96.5 36 LEU B O 1
ATOM 1532 N N . ARG B 1 37 ? -3.617 -20.188 -13.523 1 94.25 37 ARG B N 1
ATOM 1533 C CA . ARG B 1 37 ? -4.863 -19.875 -12.836 1 94.25 37 ARG B CA 1
ATOM 1534 C C . ARG B 1 37 ? -5.996 -20.781 -13.297 1 94.25 37 ARG B C 1
ATOM 1536 O O . ARG B 1 37 ? -6.152 -21.031 -14.492 1 94.25 37 ARG B O 1
ATOM 1543 N N . SER B 1 38 ? -6.859 -21.172 -12.352 1 92.44 38 SER B N 1
ATOM 1544 C CA . SER B 1 38 ? -7.965 -22.078 -12.664 1 92.44 38 SER B CA 1
ATOM 1545 C C . SER B 1 38 ? -9.141 -21.312 -13.266 1 92.44 38 SER B C 1
ATOM 1547 O O . SER B 1 38 ? -9.922 -21.875 -14.031 1 92.44 38 SER B O 1
ATOM 1549 N N . ASP B 1 39 ? -9.242 -20.062 -12.984 1 88.12 39 ASP B N 1
ATOM 1550 C CA . ASP B 1 39 ? -10.43 -19.297 -13.367 1 88.12 39 ASP B CA 1
ATOM 1551 C C . ASP B 1 39 ? -10.359 -18.859 -14.836 1 88.12 39 ASP B C 1
ATOM 1553 O O . ASP B 1 39 ? -11.391 -18.672 -15.477 1 88.12 39 ASP B O 1
ATOM 1557 N N . ASN B 1 40 ? -9.141 -18.719 -15.406 1 90.5 40 ASN B N 1
ATOM 1558 C CA . ASN B 1 40 ? -9.062 -18.219 -16.781 1 90.5 40 ASN B CA 1
ATOM 1559 C C . ASN B 1 40 ? -7.977 -18.938 -17.578 1 90.5 40 ASN B C 1
ATOM 1561 O O . ASN B 1 40 ? -7.719 -18.594 -18.734 1 90.5 40 ASN B O 1
ATOM 1565 N N . GLU B 1 41 ? -7.293 -19.859 -16.953 1 94.5 41 GLU B N 1
ATOM 1566 C CA . GLU B 1 41 ? -6.285 -20.719 -17.578 1 94.5 41 GLU B CA 1
ATOM 1567 C C . GLU B 1 41 ? -5.145 -19.891 -18.172 1 94.5 41 GLU B C 1
ATOM 1569 O O . GLU B 1 41 ? -4.723 -20.125 -19.297 1 94.5 41 GLU B O 1
ATOM 1574 N N . THR B 1 42 ? -4.773 -18.875 -17.531 1 97.12 42 THR B N 1
ATOM 1575 C CA . THR B 1 42 ? -3.6 -18.094 -17.875 1 97.12 42 THR B CA 1
ATOM 1576 C C . THR B 1 42 ? -2.535 -18.203 -16.781 1 97.12 42 THR B C 1
ATOM 1578 O O . THR B 1 42 ? -2.854 -18.469 -15.625 1 97.12 42 THR B O 1
ATOM 1581 N N . TRP B 1 43 ? -1.278 -18.047 -17.234 1 97.94 43 TRP B N 1
ATOM 1582 C CA . TRP B 1 43 ? -0.16 -18.031 -16.297 1 97.94 43 TRP B CA 1
ATOM 1583 C C . TRP B 1 43 ? 0.024 -16.656 -15.68 1 97.94 43 TRP B C 1
ATOM 1585 O O . TRP B 1 43 ? 0.068 -15.648 -16.391 1 97.94 43 TRP B O 1
ATOM 1595 N N . GLY B 1 44 ? 0.088 -16.578 -14.391 1 98 44 GLY B N 1
ATOM 1596 C CA . GLY B 1 44 ? 0.28 -15.305 -13.711 1 98 44 GLY B CA 1
ATOM 1597 C C . GLY B 1 44 ? 1.165 -15.414 -12.484 1 98 44 GLY B C 1
ATOM 1598 O O . GLY B 1 44 ? 1.486 -16.516 -12.039 1 98 44 GLY B O 1
ATOM 1599 N N . LEU B 1 45 ? 1.622 -14.289 -12.016 1 98.75 45 LEU B N 1
ATOM 1600 C CA . LEU B 1 45 ? 2.35 -14.211 -10.75 1 98.75 45 LEU B CA 1
ATOM 1601 C C . LEU B 1 45 ? 1.461 -14.625 -9.586 1 98.75 45 LEU B C 1
ATOM 1603 O O . LEU B 1 45 ? 0.275 -14.289 -9.555 1 98.75 45 LEU B O 1
ATOM 1607 N N . PRO B 1 46 ? 2.025 -15.398 -8.688 1 98.31 46 PRO B N 1
ATOM 1608 C CA . PRO B 1 46 ? 1.202 -15.719 -7.52 1 98.31 46 PRO B CA 1
ATOM 1609 C C . PRO B 1 46 ? 0.918 -14.492 -6.645 1 98.31 46 PRO B C 1
ATOM 1611 O O . PRO B 1 46 ? 1.798 -13.656 -6.449 1 98.31 46 PRO B O 1
ATOM 1614 N N . GLY B 1 47 ? -0.183 -14.344 -6.109 1 98 47 GLY B N 1
ATOM 1615 C CA . GLY B 1 47 ? -0.667 -13.25 -5.289 1 98 47 GLY B CA 1
ATOM 1616 C C . GLY B 1 47 ? -2.178 -13.227 -5.152 1 98 47 GLY B C 1
ATOM 1617 O O . GLY B 1 47 ? -2.869 -14.086 -5.707 1 98 47 GLY B O 1
ATOM 1618 N N . GLY B 1 48 ? -2.697 -12.281 -4.434 1 97.56 48 GLY B N 1
ATOM 1619 C CA . GLY B 1 48 ? -4.133 -12.172 -4.223 1 97.56 48 GLY B CA 1
ATOM 1620 C C . GLY B 1 48 ? -4.516 -11.023 -3.307 1 97.56 48 GLY B C 1
ATOM 1621 O O . GLY B 1 48 ? -3.691 -10.156 -3.01 1 97.56 48 GLY B O 1
ATOM 1622 N N . TYR B 1 49 ? -5.719 -11.055 -2.941 1 98 49 TYR B N 1
ATOM 1623 C CA . TYR B 1 49 ? -6.285 -9.969 -2.156 1 98 49 TYR B CA 1
ATOM 1624 C C . TYR B 1 49 ? -5.855 -10.062 -0.697 1 98 49 TYR B C 1
ATOM 1626 O O . TYR B 1 49 ? -5.758 -11.156 -0.142 1 98 49 TYR B O 1
ATOM 1634 N N . MET B 1 50 ? -5.688 -8.922 -0.114 1 98.62 50 MET B N 1
ATOM 1635 C CA . MET B 1 50 ? -5.336 -8.82 1.301 1 98.62 50 MET B CA 1
ATOM 1636 C C . MET B 1 50 ? -6.527 -9.18 2.182 1 98.62 50 MET B C 1
ATOM 1638 O O . MET B 1 50 ? -7.656 -8.781 1.902 1 98.62 50 MET B O 1
ATOM 1642 N N . GLU B 1 51 ? -6.324 -9.969 3.225 1 98.06 51 GLU B N 1
ATOM 1643 C CA . GLU B 1 51 ? -7.32 -10.281 4.242 1 98.06 51 GLU B CA 1
ATOM 1644 C C . GLU B 1 51 ? -7.203 -9.344 5.441 1 98.06 51 GLU B C 1
ATOM 1646 O O . GLU B 1 51 ? -6.133 -8.781 5.695 1 98.06 51 GLU B O 1
ATOM 1651 N N . MET B 1 52 ? -8.266 -9.219 6.145 1 96.5 52 MET B N 1
ATOM 1652 C CA . MET B 1 52 ? -8.281 -8.375 7.34 1 96.5 52 MET B CA 1
ATOM 1653 C C . MET B 1 52 ? -7.281 -8.883 8.375 1 96.5 52 MET B C 1
ATOM 1655 O O . MET B 1 52 ? -7.207 -10.086 8.633 1 96.5 52 MET B O 1
ATOM 1659 N N . GLY B 1 53 ? -6.449 -7.969 8.953 1 94.81 53 GLY B N 1
ATOM 1660 C CA . GLY B 1 53 ? -5.531 -8.328 10.023 1 94.81 53 GLY B CA 1
ATOM 1661 C C . GLY B 1 53 ? -4.164 -8.75 9.516 1 94.81 53 GLY B C 1
ATOM 1662 O O . GLY B 1 53 ? -3.258 -9.008 10.312 1 94.81 53 GLY B O 1
ATOM 1663 N N . GLU B 1 54 ? -3.957 -8.828 8.258 1 97.44 54 GLU B N 1
ATOM 1664 C CA . GLU B 1 54 ? -2.674 -9.211 7.672 1 97.44 54 GLU B CA 1
ATOM 1665 C C . GLU B 1 54 ? -1.808 -7.984 7.395 1 97.44 54 GLU B C 1
ATOM 1667 O O . GLU B 1 54 ? -2.326 -6.902 7.109 1 97.44 54 GLU B O 1
ATOM 1672 N N . THR B 1 55 ? -0.482 -8.203 7.512 1 98.31 55 THR B N 1
ATOM 1673 C CA . THR B 1 55 ? 0.405 -7.273 6.82 1 98.31 55 THR B CA 1
ATOM 1674 C C . THR B 1 55 ? 0.423 -7.551 5.32 1 98.31 55 THR B C 1
ATOM 1676 O O . THR B 1 55 ? 0.011 -8.625 4.879 1 98.31 55 THR B O 1
ATOM 1679 N N . VAL B 1 56 ? 0.893 -6.59 4.566 1 98.62 56 VAL B N 1
ATOM 1680 C CA . VAL B 1 56 ? 0.975 -6.801 3.123 1 98.62 56 VAL B CA 1
ATOM 1681 C C . VAL B 1 56 ? 1.937 -7.949 2.822 1 98.62 56 VAL B C 1
ATOM 1683 O O . VAL B 1 56 ? 1.716 -8.727 1.888 1 98.62 56 VAL B O 1
ATOM 1686 N N . SER B 1 57 ? 2.998 -8.086 3.633 1 98.44 57 SER B N 1
ATOM 1687 C CA . SER B 1 57 ? 3.943 -9.188 3.461 1 98.44 57 SER B CA 1
ATOM 1688 C C . SER B 1 57 ? 3.297 -10.531 3.791 1 98.44 57 SER B C 1
ATOM 1690 O O . SER B 1 57 ? 3.51 -11.516 3.084 1 98.44 57 SER B O 1
ATOM 1692 N N . ASP B 1 58 ? 2.506 -10.57 4.867 1 97.94 58 ASP B N 1
ATOM 1693 C CA . ASP B 1 58 ? 1.783 -11.789 5.227 1 97.94 58 ASP B CA 1
ATOM 1694 C C . ASP B 1 58 ? 0.825 -12.211 4.113 1 97.94 58 ASP B C 1
ATOM 1696 O O . ASP B 1 58 ? 0.687 -13.398 3.82 1 97.94 58 ASP B O 1
ATOM 1700 N N . THR B 1 59 ? 0.137 -11.242 3.586 1 98.5 59 THR B N 1
ATOM 1701 C CA . THR B 1 59 ? -0.77 -11.516 2.477 1 98.5 59 THR B CA 1
ATOM 1702 C C . THR B 1 59 ? -0.03 -12.188 1.324 1 98.5 59 THR B C 1
ATOM 1704 O O . THR B 1 59 ? -0.462 -13.227 0.827 1 98.5 59 THR B O 1
ATOM 1707 N N . ALA B 1 60 ? 1.11 -11.594 0.921 1 98.5 60 ALA B N 1
ATOM 1708 C CA . ALA B 1 60 ? 1.906 -12.133 -0.18 1 98.5 60 ALA B CA 1
ATOM 1709 C C . ALA B 1 60 ? 2.355 -13.562 0.114 1 98.5 60 ALA B C 1
ATOM 1711 O O . ALA B 1 60 ? 2.195 -14.453 -0.724 1 98.5 60 ALA B O 1
ATOM 1712 N N . ARG B 1 61 ? 2.842 -13.773 1.326 1 98.44 61 ARG B N 1
ATOM 1713 C CA . ARG B 1 61 ? 3.338 -15.094 1.713 1 98.44 61 ARG B CA 1
ATOM 1714 C C . ARG B 1 61 ? 2.211 -16.125 1.728 1 98.44 61 ARG B C 1
ATOM 1716 O O . ARG B 1 61 ? 2.381 -17.25 1.253 1 98.44 61 ARG B O 1
ATOM 1723 N N . ARG B 1 62 ? 1.08 -15.75 2.34 1 97.94 62 ARG B N 1
ATOM 1724 C CA . ARG B 1 62 ? -0.06 -16.656 2.418 1 97.94 62 ARG B CA 1
ATOM 1725 C C . ARG B 1 62 ? -0.542 -17.047 1.026 1 97.94 62 ARG B C 1
ATOM 1727 O O . ARG B 1 62 ? -0.744 -18.234 0.746 1 97.94 62 ARG B O 1
ATOM 1734 N N . GLU B 1 63 ? -0.719 -16.094 0.136 1 97.81 63 GLU B N 1
ATOM 1735 C CA . GLU B 1 63 ? -1.229 -16.344 -1.207 1 97.81 63 GLU B CA 1
ATOM 1736 C C . GLU B 1 63 ? -0.281 -17.25 -1.995 1 97.81 63 GLU B C 1
ATOM 1738 O O . GLU B 1 63 ? -0.723 -18.141 -2.713 1 97.81 63 GLU B O 1
ATOM 1743 N N . VAL B 1 64 ? 1.062 -17 -1.907 1 98.06 64 VAL B N 1
ATOM 1744 C CA . VAL B 1 64 ? 2.029 -17.828 -2.619 1 98.06 64 VAL B CA 1
ATOM 1745 C C . VAL B 1 64 ? 1.963 -19.266 -2.098 1 98.06 64 VAL B C 1
ATOM 1747 O O . VAL B 1 64 ? 1.974 -20.219 -2.883 1 98.06 64 VAL B O 1
ATOM 1750 N N . SER B 1 65 ? 1.889 -19.359 -0.785 1 97.75 65 SER B N 1
ATOM 1751 C CA . SER B 1 65 ? 1.779 -20.688 -0.197 1 97.75 65 SER B CA 1
ATOM 1752 C C . SER B 1 65 ? 0.52 -21.406 -0.675 1 97.75 65 SER B C 1
ATOM 1754 O O . SER B 1 65 ? 0.572 -22.578 -1.062 1 97.75 65 SER B O 1
ATOM 1756 N N . GLU B 1 66 ? -0.615 -20.75 -0.668 1 96.12 66 GLU B N 1
ATOM 1757 C CA . GLU B 1 66 ? -1.893 -21.312 -1.087 1 96.12 66 GLU B CA 1
ATOM 1758 C C . GLU B 1 66 ? -1.864 -21.703 -2.562 1 96.12 66 GLU B C 1
ATOM 1760 O O . GLU B 1 66 ? -2.354 -22.781 -2.934 1 96.12 66 GLU B O 1
ATOM 1765 N N . GLU B 1 67 ? -1.267 -20.891 -3.42 1 96.69 67 GLU B N 1
ATOM 1766 C CA . GLU B 1 67 ? -1.351 -21.062 -4.863 1 96.69 67 GLU B CA 1
ATOM 1767 C C . GLU B 1 67 ? -0.247 -22 -5.371 1 96.69 67 GLU B C 1
ATOM 1769 O O . GLU B 1 67 ? -0.399 -22.641 -6.41 1 96.69 67 GLU B O 1
ATOM 1774 N N . THR B 1 68 ? 0.93 -22.109 -4.672 1 97.5 68 THR B N 1
ATOM 1775 C CA . THR B 1 68 ? 2.078 -22.781 -5.273 1 97.5 68 THR B CA 1
ATOM 1776 C C . THR B 1 68 ? 2.658 -23.828 -4.32 1 97.5 68 THR B C 1
ATOM 1778 O O . THR B 1 68 ? 3.447 -24.672 -4.73 1 97.5 68 THR B O 1
ATOM 1781 N N . GLY B 1 69 ? 2.307 -23.75 -3.023 1 97 69 GLY B N 1
ATOM 1782 C CA . GLY B 1 69 ? 2.838 -24.672 -2.027 1 97 69 GLY B CA 1
ATOM 1783 C C . GLY B 1 69 ? 4.133 -24.188 -1.399 1 97 69 GLY B C 1
ATOM 1784 O O . GLY B 1 69 ? 4.609 -24.766 -0.424 1 97 69 GLY B O 1
ATOM 1785 N N . LEU B 1 70 ? 4.715 -23.141 -1.854 1 98 70 LEU B N 1
ATOM 1786 C CA . LEU B 1 70 ? 6.004 -22.656 -1.366 1 98 70 LEU B CA 1
ATOM 1787 C C . LEU B 1 70 ? 5.82 -21.75 -0.151 1 98 70 LEU B C 1
ATOM 1789 O O . LEU B 1 70 ? 4.852 -21 -0.076 1 98 70 LEU B O 1
ATOM 1793 N N . ARG B 1 71 ? 6.684 -21.812 0.788 1 98.38 71 ARG B N 1
ATOM 1794 C CA . ARG B 1 71 ? 6.789 -20.922 1.937 1 98.38 71 ARG B CA 1
ATOM 1795 C C . ARG B 1 71 ? 7.957 -19.953 1.773 1 98.38 71 ARG B C 1
ATOM 1797 O O . ARG B 1 71 ? 9.117 -20.375 1.712 1 98.38 71 ARG B O 1
ATOM 1804 N N . LEU B 1 72 ? 7.68 -18.734 1.825 1 98.5 72 LEU B N 1
ATOM 1805 C CA . LEU B 1 72 ? 8.664 -17.734 1.453 1 98.5 72 LEU B CA 1
ATOM 1806 C C . LEU B 1 72 ? 9.414 -17.219 2.682 1 98.5 72 LEU B C 1
ATOM 1808 O O . LEU B 1 72 ? 8.836 -17.125 3.768 1 98.5 72 LEU B O 1
ATOM 1812 N N . GLY B 1 73 ? 10.648 -16.859 2.473 1 96.81 73 GLY B N 1
ATOM 1813 C CA . GLY B 1 73 ? 11.453 -16.156 3.459 1 96.81 73 GLY B CA 1
ATOM 1814 C C . GLY B 1 73 ? 11.359 -14.648 3.35 1 96.81 73 GLY B C 1
ATOM 1815 O O . GLY B 1 73 ? 10.258 -14.094 3.312 1 96.81 73 GLY B O 1
ATOM 1816 N N . ASP B 1 74 ? 12.484 -14.039 3.201 1 95.5 74 ASP B N 1
ATOM 1817 C CA . ASP B 1 74 ? 12.539 -12.586 3.176 1 95.5 74 ASP B CA 1
ATOM 1818 C C . ASP B 1 74 ? 12.008 -12.039 1.854 1 95.5 74 ASP B C 1
ATOM 1820 O O . ASP B 1 74 ? 12.328 -12.562 0.784 1 95.5 74 ASP B O 1
ATOM 1824 N N . LEU B 1 75 ? 11.242 -11.023 1.938 1 98.06 75 LEU B N 1
ATOM 1825 C CA . LEU B 1 75 ? 10.664 -10.359 0.777 1 98.06 75 LEU B CA 1
ATOM 1826 C C . LEU B 1 75 ? 11.336 -9.008 0.544 1 98.06 75 LEU B C 1
ATOM 1828 O O . LEU B 1 75 ? 11.695 -8.312 1.5 1 98.06 75 LEU B O 1
ATOM 1832 N N . GLU B 1 76 ? 11.5 -8.656 -0.66 1 97.69 76 GLU B N 1
ATOM 1833 C CA . GLU B 1 76 ? 11.93 -7.316 -1.052 1 97.69 76 GLU B CA 1
ATOM 1834 C C . GLU B 1 76 ? 10.852 -6.605 -1.863 1 97.69 76 GLU B C 1
ATOM 1836 O O . GLU B 1 76 ? 10.312 -7.168 -2.82 1 97.69 76 GLU B O 1
ATOM 1841 N N . LEU B 1 77 ? 10.555 -5.367 -1.488 1 98.62 77 LEU B N 1
ATOM 1842 C CA . LEU B 1 77 ? 9.523 -4.629 -2.211 1 98.62 77 LEU B CA 1
ATOM 1843 C C . LEU B 1 77 ? 9.969 -4.324 -3.637 1 98.62 77 LEU B C 1
ATOM 1845 O O . LEU B 1 77 ? 11.078 -3.824 -3.85 1 98.62 77 LEU B O 1
ATOM 1849 N N . PHE B 1 78 ? 9.148 -4.645 -4.566 1 98.56 78 PHE B N 1
ATOM 1850 C CA . PHE B 1 78 ? 9.438 -4.379 -5.969 1 98.56 78 PHE B CA 1
ATOM 1851 C C . PHE B 1 78 ? 8.688 -3.141 -6.449 1 98.56 78 PHE B C 1
ATOM 1853 O O . PHE B 1 78 ? 9.289 -2.23 -7.027 1 98.56 78 PHE B O 1
ATOM 1860 N N . SER B 1 79 ? 7.348 -3.143 -6.109 1 98.5 79 SER B N 1
ATOM 1861 C CA . SER B 1 79 ? 6.562 -2.043 -6.664 1 98.5 79 SER B CA 1
ATOM 1862 C C . SER B 1 79 ? 5.246 -1.877 -5.918 1 98.5 79 SER B C 1
ATOM 1864 O O . SER B 1 79 ? 4.789 -2.799 -5.238 1 98.5 79 SER B O 1
ATOM 1866 N N . ILE B 1 80 ? 4.703 -0.705 -6.02 1 98.75 80 ILE B N 1
ATOM 1867 C CA . ILE B 1 80 ? 3.312 -0.383 -5.727 1 98.75 80 ILE B CA 1
ATOM 1868 C C . ILE B 1 80 ? 2.643 0.195 -6.973 1 98.75 80 ILE B C 1
ATOM 1870 O O . ILE B 1 80 ? 3.064 1.233 -7.484 1 98.75 80 ILE B O 1
ATOM 1874 N N . TYR B 1 81 ? 1.658 -0.467 -7.5 1 98.31 81 TYR B N 1
ATOM 1875 C CA . TYR B 1 81 ? 0.857 0.053 -8.602 1 98.31 81 TYR B CA 1
ATOM 1876 C C . TYR B 1 81 ? -0.541 0.432 -8.133 1 98.31 81 TYR B C 1
ATOM 1878 O O . TYR B 1 81 ? -1.201 -0.347 -7.438 1 98.31 81 TYR B O 1
ATOM 1886 N N . SER B 1 82 ? -0.995 1.569 -8.445 1 98.12 82 SER B N 1
ATOM 1887 C CA . SER B 1 82 ? -2.312 2.102 -8.109 1 98.12 82 SER B CA 1
ATOM 1888 C C . SER B 1 82 ? -2.768 3.139 -9.133 1 98.12 82 SER B C 1
ATOM 1890 O O . SER B 1 82 ? -2.021 3.482 -10.047 1 98.12 82 SER B O 1
ATOM 1892 N N . GLY B 1 83 ? -4.07 3.562 -8.977 1 96.44 83 GLY B N 1
ATOM 1893 C CA . GLY B 1 83 ? -4.566 4.617 -9.844 1 96.44 83 GLY B CA 1
ATOM 1894 C C . GLY B 1 83 ? -5.508 4.109 -10.922 1 96.44 83 GLY B C 1
ATOM 1895 O O . GLY B 1 83 ? -5.992 2.98 -10.844 1 96.44 83 GLY B O 1
ATOM 1896 N N . PRO B 1 84 ? -5.824 4.941 -11.961 1 93.69 84 PRO B N 1
ATOM 1897 C CA . PRO B 1 84 ? -6.883 4.664 -12.93 1 93.69 84 PRO B CA 1
ATOM 1898 C C . PRO B 1 84 ? -6.633 3.385 -13.727 1 93.69 84 PRO B C 1
ATOM 1900 O O . PRO B 1 84 ? -7.578 2.689 -14.102 1 93.69 84 PRO B O 1
ATOM 1903 N N . GLY B 1 85 ? -5.453 3.049 -14.008 1 93.44 85 GLY B N 1
ATOM 1904 C CA . GLY B 1 85 ? -5.133 1.866 -14.797 1 93.44 85 GLY B CA 1
ATOM 1905 C C . GLY B 1 85 ? -5.285 0.575 -14.016 1 93.44 85 GLY B C 1
ATOM 1906 O O . GLY B 1 85 ? -5.098 -0.514 -14.562 1 93.44 85 GLY B O 1
ATOM 1907 N N . LYS B 1 86 ? -5.684 0.661 -12.742 1 96.75 86 LYS B N 1
ATOM 1908 C CA . LYS B 1 86 ? -5.77 -0.525 -11.891 1 96.75 86 LYS B CA 1
ATOM 1909 C C . LYS B 1 86 ? -7.199 -0.754 -11.414 1 96.75 86 LYS B C 1
ATOM 1911 O O . LYS B 1 86 ? -7.418 -1.394 -10.383 1 96.75 86 LYS B O 1
ATOM 1916 N N . GLU B 1 87 ? -8.117 -0.165 -12.148 1 96.81 87 GLU B N 1
ATOM 1917 C CA . GLU B 1 87 ? -9.531 -0.428 -11.922 1 96.81 87 GLU B CA 1
ATOM 1918 C C . GLU B 1 87 ? -10.039 -1.546 -12.828 1 96.81 87 GLU B C 1
ATOM 1920 O O . GLU B 1 87 ? -9.609 -1.664 -13.977 1 96.81 87 GLU B O 1
ATOM 1925 N N . LYS B 1 88 ? -10.93 -2.395 -12.289 1 96.06 88 LYS B N 1
ATOM 1926 C CA . LYS B 1 88 ? -11.414 -3.543 -13.047 1 96.06 88 LYS B CA 1
ATOM 1927 C C . LYS B 1 88 ? -12.828 -3.928 -12.625 1 96.06 88 LYS B C 1
ATOM 1929 O O . LYS B 1 88 ? -13.188 -3.795 -11.453 1 96.06 88 LYS B O 1
ATOM 1934 N N . THR B 1 89 ? -13.625 -4.348 -13.57 1 97.06 89 THR B N 1
ATOM 1935 C CA . THR B 1 89 ? -14.859 -5.082 -13.297 1 97.06 89 THR B CA 1
ATOM 1936 C C . THR B 1 89 ? -14.641 -6.582 -13.461 1 97.06 89 THR B C 1
ATOM 1938 O O . THR B 1 89 ? -14.312 -7.051 -14.555 1 97.06 89 THR B O 1
ATOM 1941 N N . LEU B 1 90 ? -14.852 -7.273 -12.391 1 94.25 90 LEU B N 1
ATOM 1942 C CA . LEU B 1 90 ? -14.617 -8.711 -12.398 1 94.25 90 LEU B CA 1
ATOM 1943 C C . LEU B 1 90 ? -15.758 -9.445 -13.094 1 94.25 90 LEU B C 1
ATOM 1945 O O . LEU B 1 90 ? -16.797 -8.844 -13.383 1 94.25 90 LEU B O 1
ATOM 1949 N N . GLY B 1 91 ? -15.523 -10.719 -13.43 1 91.88 91 GLY B N 1
ATOM 1950 C CA . GLY B 1 91 ? -16.484 -11.516 -14.164 1 91.88 91 GLY B CA 1
ATOM 1951 C C . GLY B 1 91 ? -17.844 -11.578 -13.492 1 91.88 91 GLY B C 1
ATOM 1952 O O . GLY B 1 91 ? -18.875 -11.633 -14.172 1 91.88 91 GLY B O 1
ATOM 1953 N N . ASN B 1 92 ? -17.906 -11.516 -12.195 1 94.81 92 ASN B N 1
ATOM 1954 C CA . ASN B 1 92 ? -19.156 -11.602 -11.445 1 94.81 92 ASN B CA 1
ATOM 1955 C C . ASN B 1 92 ? -19.797 -10.234 -11.273 1 94.81 92 ASN B C 1
ATOM 1957 O O . ASN B 1 92 ? -20.812 -10.102 -10.57 1 94.81 92 ASN B O 1
ATOM 1961 N N . GLY B 1 93 ? -19.156 -9.211 -11.812 1 97.62 93 GLY B N 1
ATOM 1962 C CA . GLY B 1 93 ? -19.719 -7.871 -11.75 1 97.62 93 GLY B CA 1
ATOM 1963 C C . GLY B 1 93 ? -19.094 -7.012 -10.664 1 97.62 93 GLY B C 1
ATOM 1964 O O . GLY B 1 93 ? -19.312 -5.801 -10.625 1 97.62 93 GLY B O 1
ATOM 1965 N N . ASP B 1 94 ? -18.375 -7.621 -9.758 1 98 94 ASP B N 1
ATOM 1966 C CA . ASP B 1 94 ? -17.719 -6.859 -8.703 1 98 94 ASP B CA 1
ATOM 1967 C C . ASP B 1 94 ? -16.75 -5.824 -9.297 1 98 94 ASP B C 1
ATOM 1969 O O . ASP B 1 94 ? -15.969 -6.137 -10.188 1 98 94 ASP B O 1
ATOM 1973 N N . GLN B 1 95 ? -16.812 -4.613 -8.828 1 98.5 95 GLN B N 1
ATOM 1974 C CA . GLN B 1 95 ? -15.906 -3.57 -9.281 1 98.5 95 GLN B CA 1
ATOM 1975 C C . GLN B 1 95 ? -14.844 -3.273 -8.227 1 98.5 95 GLN B C 1
ATOM 1977 O O . GLN B 1 95 ? -15.148 -3.193 -7.039 1 98.5 95 GLN B O 1
ATOM 1982 N N . VAL B 1 96 ? -13.586 -3.098 -8.734 1 98.19 96 VAL B N 1
ATOM 1983 C CA . VAL B 1 96 ? -12.484 -2.91 -7.793 1 98.19 96 VAL B CA 1
ATOM 1984 C C . VAL B 1 96 ? -11.516 -1.856 -8.328 1 98.19 96 VAL B C 1
ATOM 1986 O O . VAL B 1 96 ? -11.297 -1.764 -9.539 1 98.19 96 VAL B O 1
ATOM 1989 N N . ALA B 1 97 ? -11.031 -1.015 -7.5 1 98.38 97 ALA B N 1
ATOM 1990 C CA . ALA B 1 97 ? -9.836 -0.195 -7.676 1 98.38 97 ALA B CA 1
ATOM 1991 C C . ALA B 1 97 ? -8.68 -0.724 -6.832 1 98.38 97 ALA B C 1
ATOM 1993 O O . ALA B 1 97 ? -8.688 -0.587 -5.605 1 98.38 97 ALA B O 1
ATOM 1994 N N . MET B 1 98 ? -7.668 -1.208 -7.477 1 98.31 98 MET B N 1
ATOM 1995 C CA . MET B 1 98 ? -6.684 -2.01 -6.758 1 98.31 98 MET B CA 1
ATOM 1996 C C . MET B 1 98 ? -5.453 -1.177 -6.41 1 98.31 98 MET B C 1
ATOM 1998 O O . MET B 1 98 ? -5.023 -0.337 -7.199 1 98.31 98 MET B O 1
ATOM 2002 N N . VAL B 1 99 ? -4.938 -1.37 -5.27 1 98.81 99 VAL B N 1
ATOM 2003 C CA . VAL B 1 99 ? -3.568 -1.044 -4.891 1 98.81 99 VAL B CA 1
ATOM 2004 C C . VAL B 1 99 ? -2.732 -2.32 -4.824 1 98.81 99 VAL B C 1
ATOM 2006 O O . VAL B 1 99 ? -2.889 -3.127 -3.906 1 98.81 99 VAL B O 1
ATOM 2009 N N . GLN B 1 100 ? -1.833 -2.471 -5.812 1 98.69 100 GLN B N 1
ATOM 2010 C CA . GLN B 1 100 ? -1.074 -3.709 -5.957 1 98.69 100 GLN B CA 1
ATOM 2011 C C . GLN B 1 100 ? 0.338 -3.559 -5.398 1 98.69 100 GLN B C 1
ATOM 2013 O O . GLN B 1 100 ? 1.117 -2.734 -5.883 1 98.69 100 GLN B O 1
ATOM 2018 N N . ILE B 1 101 ? 0.629 -4.344 -4.461 1 98.88 101 ILE B N 1
ATOM 2019 C CA . ILE B 1 101 ? 1.961 -4.359 -3.867 1 98.88 101 ILE B CA 1
ATOM 2020 C C . ILE B 1 101 ? 2.689 -5.641 -4.27 1 98.88 101 ILE B C 1
ATOM 2022 O O . ILE B 1 101 ? 2.25 -6.742 -3.93 1 98.88 101 ILE B O 1
ATOM 2026 N N . TRP B 1 102 ? 3.801 -5.52 -4.992 1 98.75 102 TRP B N 1
ATOM 2027 C CA . TRP B 1 102 ? 4.559 -6.664 -5.492 1 98.75 102 TRP B CA 1
ATOM 2028 C C . TRP B 1 102 ? 5.91 -6.766 -4.797 1 98.75 102 TRP B C 1
ATOM 2030 O O . TRP B 1 102 ? 6.586 -5.754 -4.59 1 98.75 102 TRP B O 1
ATOM 2040 N N . PHE B 1 103 ? 6.312 -7.926 -4.52 1 98.81 103 PHE B N 1
ATOM 2041 C CA . PHE B 1 103 ? 7.605 -8.227 -3.906 1 98.81 103 PHE B CA 1
ATOM 2042 C C . PHE B 1 103 ? 8.43 -9.141 -4.801 1 98.81 103 PHE B C 1
ATOM 2044 O O . PHE B 1 103 ? 7.902 -9.727 -5.754 1 98.81 103 PHE B O 1
ATOM 2051 N N . THR B 1 104 ? 9.695 -9.242 -4.523 1 98.69 104 THR B N 1
ATOM 2052 C CA . THR B 1 104 ? 10.555 -10.297 -5.043 1 98.69 104 THR B CA 1
ATOM 2053 C C . THR B 1 104 ? 11.055 -11.188 -3.912 1 98.69 104 THR B C 1
ATOM 2055 O O . THR B 1 104 ? 11.141 -10.758 -2.762 1 98.69 104 THR B O 1
ATOM 2058 N N . CYS B 1 105 ? 11.312 -12.375 -4.219 1 98.69 105 CYS B N 1
ATOM 2059 C CA . CYS B 1 105 ? 11.797 -13.336 -3.23 1 98.69 105 CYS B CA 1
ATOM 2060 C C . CYS B 1 105 ? 12.641 -14.422 -3.893 1 98.69 105 CYS B C 1
ATOM 2062 O O . CYS B 1 105 ? 12.273 -14.938 -4.949 1 98.69 105 CYS B O 1
ATOM 2064 N N . ARG B 1 106 ? 13.711 -14.797 -3.258 1 98.12 106 ARG B N 1
ATOM 2065 C CA . ARG B 1 106 ? 14.57 -15.867 -3.76 1 98.12 106 ARG B CA 1
ATOM 2066 C C . ARG B 1 106 ? 14.75 -16.969 -2.713 1 98.12 106 ARG B C 1
ATOM 2068 O O . ARG B 1 106 ? 15.312 -18.016 -3.006 1 98.12 106 ARG B O 1
ATOM 2075 N N . GLU B 1 107 ? 14.312 -16.672 -1.541 1 98 107 GLU B N 1
ATOM 2076 C CA . GLU B 1 107 ? 14.445 -17.609 -0.435 1 98 107 GLU B CA 1
ATOM 2077 C C . GLU B 1 107 ? 13.109 -18.266 -0.097 1 98 107 GLU B C 1
ATOM 2079 O O . GLU B 1 107 ? 12.188 -17.594 0.39 1 98 107 GLU B O 1
ATOM 2084 N N . TYR B 1 108 ? 13.078 -19.547 -0.295 1 98.19 108 TYR B N 1
ATOM 2085 C CA . TYR B 1 108 ? 11.836 -20.25 -0.005 1 98.19 108 TYR B CA 1
ATOM 2086 C C . TYR B 1 108 ? 12.109 -21.719 0.317 1 98.19 108 TYR B C 1
ATOM 2088 O O . TYR B 1 108 ? 13.195 -22.234 0.055 1 98.19 108 TYR B O 1
ATOM 2096 N N . SER B 1 109 ? 11.148 -22.328 0.921 1 98 109 SER B N 1
ATOM 2097 C CA . SER B 1 109 ? 11.117 -23.766 1.184 1 98 109 SER B CA 1
ATOM 2098 C C . SER B 1 109 ? 9.781 -24.375 0.784 1 98 109 SER B C 1
ATOM 2100 O O . SER B 1 109 ? 8.852 -23.656 0.409 1 98 109 SER B O 1
ATOM 2102 N N . GLY B 1 110 ? 9.734 -25.703 0.816 1 95.75 110 GLY B N 1
ATOM 2103 C CA . GLY B 1 110 ? 8.508 -26.391 0.452 1 95.75 110 GLY B CA 1
ATOM 2104 C C . GLY B 1 110 ? 8.578 -27.031 -0.921 1 95.75 110 GLY B C 1
ATOM 2105 O O . GLY B 1 110 ? 9.633 -27.062 -1.55 1 95.75 110 GLY B O 1
ATOM 2106 N N . GLU B 1 111 ? 7.469 -27.656 -1.295 1 92.69 111 GLU B N 1
ATOM 2107 C CA . GLU B 1 111 ? 7.355 -28.328 -2.584 1 92.69 111 GLU B CA 1
ATOM 2108 C C . GLU B 1 111 ? 6.258 -27.703 -3.439 1 92.69 111 GLU B C 1
ATOM 2110 O O . GLU B 1 111 ? 5.176 -27.391 -2.939 1 92.69 111 GLU B O 1
ATOM 2115 N N . LEU B 1 112 ? 6.648 -27.531 -4.609 1 92.62 112 LEU B N 1
ATOM 2116 C CA . LEU B 1 112 ? 5.695 -26.953 -5.555 1 92.62 112 LEU B CA 1
ATOM 2117 C C . LEU B 1 112 ? 4.496 -27.875 -5.75 1 92.62 112 LEU B C 1
ATOM 2119 O O . LEU B 1 112 ? 4.664 -29.078 -5.961 1 92.62 112 LEU B O 1
ATOM 2123 N N . ILE B 1 113 ? 3.342 -27.281 -5.59 1 84.38 113 ILE B N 1
ATOM 2124 C CA . ILE B 1 113 ? 2.135 -28.062 -5.848 1 84.38 113 ILE B CA 1
ATOM 2125 C C . ILE B 1 113 ? 1.777 -27.984 -7.328 1 84.38 113 ILE B C 1
ATOM 2127 O O . ILE B 1 113 ? 1.961 -26.953 -7.969 1 84.38 113 ILE B O 1
ATOM 2131 N N . GLN B 1 114 ? 1.221 -29.062 -7.73 1 78.44 114 GLN B N 1
ATOM 2132 C CA . GLN B 1 114 ? 0.88 -29.109 -9.148 1 78.44 114 GLN B CA 1
ATOM 2133 C C . GLN B 1 114 ? -0.575 -28.703 -9.375 1 78.44 114 GLN B C 1
ATOM 2135 O O . GLN B 1 114 ? -0.931 -28.234 -10.461 1 78.44 114 GLN B O 1
ATOM 2140 N N . GLU B 1 115 ? -1.379 -28.938 -8.367 1 84.69 115 GLU B N 1
ATOM 2141 C CA . GLU B 1 115 ? -2.775 -28.578 -8.594 1 84.69 115 GLU B CA 1
ATOM 2142 C C . GLU B 1 115 ? -3.508 -28.359 -7.27 1 84.69 115 GLU B C 1
ATOM 2144 O O . GLU B 1 115 ? -3.264 -29.062 -6.293 1 84.69 115 GLU B O 1
ATOM 2149 N N . ASN B 1 116 ? -4.324 -27.312 -7.266 1 87.12 116 ASN B N 1
ATOM 2150 C CA . ASN B 1 116 ? -5.281 -27.062 -6.199 1 87.12 116 ASN B CA 1
ATOM 2151 C C . ASN B 1 116 ? -6.48 -26.266 -6.703 1 87.12 116 ASN B C 1
ATOM 2153 O O . ASN B 1 116 ? -6.719 -26.188 -7.91 1 87.12 116 ASN B O 1
ATOM 2157 N N . GLU B 1 117 ? -7.344 -25.859 -5.785 1 84.12 117 GLU B N 1
ATOM 2158 C CA . GLU B 1 117 ? -8.594 -25.203 -6.152 1 84.12 117 GLU B CA 1
ATOM 2159 C C . GLU B 1 117 ? -8.328 -23.938 -6.965 1 84.12 117 GLU B C 1
ATOM 2161 O O . GLU B 1 117 ? -9.07 -23.625 -7.902 1 84.12 117 GLU B O 1
ATOM 2166 N N . GLU B 1 118 ? -7.266 -23.188 -6.734 1 86.81 118 GLU B N 1
ATOM 2167 C CA . GLU B 1 118 ? -7.004 -21.891 -7.348 1 86.81 118 GLU B CA 1
ATOM 2168 C C . GLU B 1 118 ? -5.973 -22 -8.469 1 86.81 118 GLU B C 1
ATOM 2170 O O . GLU B 1 118 ? -5.906 -21.141 -9.344 1 86.81 118 GLU B O 1
ATOM 2175 N N . SER B 1 119 ? -5.234 -23.078 -8.453 1 91.56 119 SER B N 1
ATOM 2176 C CA . SER B 1 119 ? -4.113 -23.219 -9.367 1 91.56 119 SER B CA 1
ATOM 2177 C C . SER B 1 119 ? -4.098 -24.609 -10.016 1 91.56 119 SER B C 1
ATOM 2179 O O . SER B 1 119 ? -4.199 -25.625 -9.328 1 91.56 119 SER B O 1
ATOM 2181 N N . LEU B 1 120 ? -3.938 -24.656 -11.375 1 94.25 120 LEU B N 1
ATOM 2182 C CA . LEU B 1 120 ? -3.902 -25.891 -12.148 1 94.25 120 LEU B CA 1
ATOM 2183 C C . LEU B 1 120 ? -2.475 -26.406 -12.281 1 94.25 120 LEU B C 1
ATOM 2185 O O . LEU B 1 120 ? -2.26 -27.578 -12.594 1 94.25 120 LEU B O 1
ATOM 2189 N N . ASP B 1 121 ? -1.589 -25.516 -12.125 1 94.19 121 ASP B N 1
ATOM 2190 C CA . ASP B 1 121 ? -0.166 -25.828 -12.25 1 94.19 121 ASP B CA 1
ATOM 2191 C C . ASP B 1 121 ? 0.689 -24.688 -11.688 1 94.19 121 ASP B C 1
ATOM 2193 O O . ASP B 1 121 ? 0.197 -23.578 -11.477 1 94.19 121 ASP B O 1
ATOM 2197 N N . ALA B 1 122 ? 1.898 -24.969 -11.289 1 96.75 122 ALA B N 1
ATOM 2198 C CA . ALA B 1 122 ? 2.91 -23.984 -10.898 1 96.75 122 ALA B CA 1
ATOM 2199 C C . ALA B 1 122 ? 4.293 -24.391 -11.406 1 96.75 122 ALA B C 1
ATOM 2201 O O . ALA B 1 122 ? 4.73 -25.531 -11.18 1 96.75 122 ALA B O 1
ATOM 2202 N N . ARG B 1 123 ? 4.957 -23.438 -12.086 1 96.31 123 ARG B N 1
ATOM 2203 C CA . ARG B 1 123 ? 6.23 -23.781 -12.703 1 96.31 123 ARG B CA 1
ATOM 2204 C C . ARG B 1 123 ? 7.164 -22.578 -12.75 1 96.31 123 ARG B C 1
ATOM 2206 O O . ARG B 1 123 ? 6.707 -21.438 -12.812 1 96.31 123 ARG B O 1
ATOM 2213 N N . PHE B 1 124 ? 8.406 -22.938 -12.734 1 98.06 124 PHE B N 1
ATOM 2214 C CA . PHE B 1 124 ? 9.414 -21.906 -12.961 1 98.06 124 PHE B CA 1
ATOM 2215 C C . PHE B 1 124 ? 9.727 -21.766 -14.453 1 98.06 124 PHE B C 1
ATOM 2217 O O . PHE B 1 124 ? 9.883 -22.781 -15.148 1 98.06 124 PHE B O 1
ATOM 2224 N N . PHE B 1 125 ? 9.773 -20.531 -14.922 1 98.5 125 PHE B N 1
ATOM 2225 C CA . PHE B 1 125 ? 10.078 -20.219 -16.312 1 98.5 125 PHE B CA 1
ATOM 2226 C C . PHE B 1 125 ? 11.281 -19.281 -16.406 1 98.5 125 PHE B C 1
ATOM 2228 O O . PHE B 1 125 ? 11.383 -18.328 -15.641 1 98.5 125 PHE B O 1
ATOM 2235 N N . PRO B 1 126 ? 12.18 -19.562 -17.375 1 98.25 126 PRO B N 1
ATOM 2236 C CA . PRO B 1 126 ? 13.141 -18.5 -17.672 1 98.25 126 PRO B CA 1
ATOM 2237 C C . PRO B 1 126 ? 12.469 -17.203 -18.125 1 98.25 126 PRO B C 1
ATOM 2239 O O . PRO B 1 126 ? 11.469 -17.25 -18.844 1 98.25 126 PRO B O 1
ATOM 2242 N N . LEU B 1 127 ? 12.984 -16.078 -17.734 1 97.19 127 LEU B N 1
ATOM 2243 C CA . LEU B 1 127 ? 12.375 -14.781 -18.031 1 97.19 127 LEU B CA 1
ATOM 2244 C C . LEU B 1 127 ? 12.289 -14.547 -19.531 1 97.19 127 LEU B C 1
ATOM 2246 O O . LEU B 1 127 ? 11.398 -13.844 -20 1 97.19 127 LEU B O 1
ATOM 2250 N N . ASP B 1 128 ? 13.156 -15.109 -20.312 1 96.31 128 ASP B N 1
ATOM 2251 C CA . ASP B 1 128 ? 13.172 -14.922 -21.766 1 96.31 128 ASP B CA 1
ATOM 2252 C C . ASP B 1 128 ? 12.352 -16 -22.469 1 96.31 128 ASP B C 1
ATOM 2254 O O . ASP B 1 128 ? 12.273 -16.031 -23.703 1 96.31 128 ASP B O 1
ATOM 2258 N N . GLU B 1 129 ? 11.789 -16.938 -21.75 1 97.44 129 GLU B N 1
ATOM 2259 C CA . GLU B 1 129 ? 10.961 -18 -22.281 1 97.44 129 GLU B CA 1
ATOM 2260 C C . GLU B 1 129 ? 9.664 -18.141 -21.5 1 97.44 129 GLU B C 1
ATOM 2262 O O . GLU B 1 129 ? 9.305 -19.25 -21.078 1 97.44 129 GLU B O 1
ATOM 2267 N N . LEU B 1 130 ? 8.977 -17.078 -21.297 1 98.06 130 LEU B N 1
ATOM 2268 C CA . LEU B 1 130 ? 7.699 -17.094 -20.578 1 98.06 130 LEU B CA 1
ATOM 2269 C C . LEU B 1 130 ? 6.602 -17.672 -21.469 1 98.06 130 LEU B C 1
ATOM 2271 O O . LEU B 1 130 ? 6.684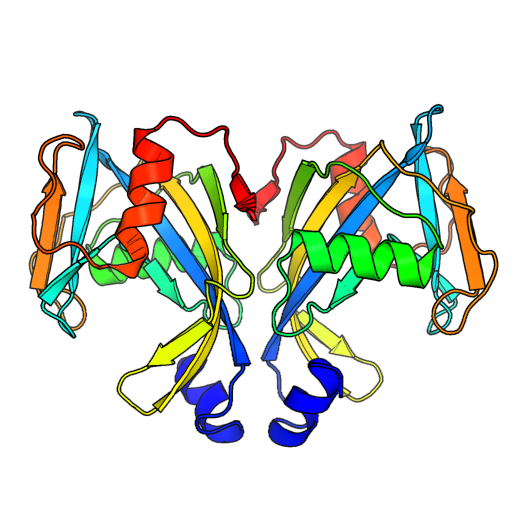 -17.594 -22.703 1 98.06 130 LEU B O 1
ATOM 2275 N N . PRO B 1 131 ? 5.633 -18.266 -20.844 1 97.31 131 PRO B N 1
ATOM 2276 C CA . PRO B 1 131 ? 4.555 -18.844 -21.656 1 97.31 131 PRO B CA 1
ATOM 2277 C C . PRO B 1 131 ? 3.754 -17.781 -22.406 1 97.31 131 PRO B C 1
ATOM 2279 O O . PRO B 1 131 ? 3.682 -16.625 -21.984 1 97.31 131 PRO B O 1
ATOM 2282 N N . ASP B 1 132 ? 3.102 -18.109 -23.5 1 93.31 132 ASP B N 1
ATOM 2283 C CA . ASP B 1 132 ? 2.34 -17.203 -24.344 1 93.31 132 ASP B CA 1
ATOM 2284 C C . ASP B 1 132 ? 1.057 -16.75 -23.641 1 93.31 132 ASP B C 1
ATOM 2286 O O . ASP B 1 132 ? 0.63 -15.602 -23.797 1 93.31 132 ASP B O 1
ATOM 2290 N N . GLN B 1 133 ? 0.43 -17.625 -22.922 1 96.12 133 GLN B N 1
ATOM 2291 C CA . GLN B 1 133 ? -0.857 -17.328 -22.297 1 96.12 133 GLN B CA 1
ATOM 2292 C C . GLN B 1 133 ? -0.672 -16.672 -20.938 1 96.12 133 GLN B C 1
ATOM 2294 O O . GLN B 1 133 ? -1.19 -17.172 -19.938 1 96.12 133 GLN B O 1
ATOM 2299 N N . LEU B 1 134 ? 0.011 -15.547 -20.906 1 97.75 134 LEU B N 1
ATOM 2300 C CA . LEU B 1 134 ? 0.201 -14.797 -19.672 1 97.75 134 LEU B CA 1
ATOM 2301 C C . LEU B 1 134 ? -1.063 -14.023 -19.297 1 97.75 134 LEU B C 1
ATOM 2303 O O . LEU B 1 134 ? -1.786 -13.555 -20.188 1 97.75 134 LEU B O 1
ATOM 2307 N N . PHE B 1 135 ? -1.313 -13.977 -18.016 1 96.56 135 PHE B N 1
ATOM 2308 C CA . PHE B 1 135 ? -2.389 -13.109 -17.531 1 96.56 135 PHE B CA 1
ATOM 2309 C C . PHE B 1 135 ? -2.127 -11.664 -17.938 1 96.56 135 PHE B C 1
ATOM 2311 O O . PHE B 1 135 ? -1.141 -11.062 -17.5 1 96.56 135 PHE B O 1
ATOM 2318 N N . ASP B 1 136 ? -3.016 -11.078 -18.703 1 94.94 136 ASP B N 1
ATOM 2319 C CA . ASP B 1 136 ? -2.811 -9.797 -19.375 1 94.94 136 ASP B CA 1
ATOM 2320 C C . ASP B 1 136 ? -2.438 -8.711 -18.375 1 94.94 136 ASP B C 1
ATOM 2322 O O . ASP B 1 136 ? -1.565 -7.879 -18.641 1 94.94 136 ASP B O 1
ATOM 2326 N N . SER B 1 137 ? -3.053 -8.703 -17.25 1 94.19 137 SER B N 1
ATOM 2327 C CA . SER B 1 137 ? -2.852 -7.652 -16.25 1 94.19 137 SER B CA 1
ATOM 2328 C C . SER B 1 137 ? -1.456 -7.727 -15.648 1 94.19 137 SER B C 1
ATOM 2330 O O . SER B 1 137 ? -0.993 -6.766 -15.023 1 94.19 137 SER B O 1
ATOM 2332 N N . HIS B 1 138 ? -0.799 -8.852 -15.773 1 97.44 138 HIS B N 1
ATOM 2333 C CA . HIS B 1 138 ? 0.51 -9.023 -15.148 1 97.44 1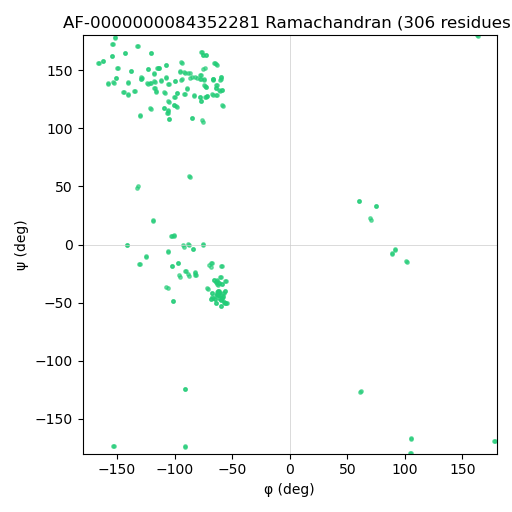38 HIS B CA 1
ATOM 2334 C C . HIS B 1 138 ? 1.631 -8.758 -16.156 1 97.44 138 HIS B C 1
ATOM 2336 O O . HIS B 1 138 ? 2.785 -8.562 -15.766 1 97.44 138 HIS B O 1
ATOM 2342 N N . VAL B 1 139 ? 1.304 -8.742 -17.469 1 97.06 139 VAL B N 1
ATOM 2343 C CA . VAL B 1 139 ? 2.301 -8.594 -18.516 1 97.06 139 VAL B CA 1
ATOM 2344 C C . VAL B 1 139 ? 3.092 -7.305 -18.312 1 97.06 139 VAL B C 1
ATOM 2346 O O . VAL B 1 139 ? 4.324 -7.324 -18.281 1 97.06 139 VAL B O 1
ATOM 2349 N N . PRO B 1 140 ? 2.426 -6.18 -18.109 1 96.69 140 PRO B N 1
ATOM 2350 C CA . PRO B 1 140 ? 3.207 -4.957 -17.906 1 96.69 140 PRO B CA 1
ATOM 2351 C C . PRO B 1 140 ? 4.066 -5 -16.641 1 96.69 140 PRO B C 1
ATOM 2353 O O . PRO B 1 140 ? 5.137 -4.395 -16.594 1 96.69 140 PRO B O 1
ATOM 2356 N N . ILE B 1 141 ? 3.654 -5.652 -15.617 1 97.38 141 ILE B N 1
ATOM 2357 C CA . ILE B 1 141 ? 4.379 -5.754 -14.352 1 97.38 141 ILE B CA 1
ATOM 2358 C C . ILE B 1 141 ? 5.648 -6.578 -14.555 1 97.38 141 ILE B C 1
ATOM 2360 O O . ILE B 1 141 ? 6.727 -6.184 -14.109 1 97.38 141 ILE B O 1
ATOM 2364 N N . ILE B 1 142 ? 5.477 -7.707 -15.234 1 98.12 142 ILE B N 1
ATOM 2365 C CA . ILE B 1 142 ? 6.621 -8.555 -15.547 1 98.12 142 ILE B CA 1
ATOM 2366 C C . ILE B 1 142 ? 7.602 -7.793 -16.438 1 98.12 142 ILE B C 1
ATOM 2368 O O . ILE B 1 142 ? 8.812 -7.863 -16.234 1 98.12 142 ILE B O 1
ATOM 2372 N N . ALA B 1 143 ? 7.094 -7.051 -17.375 1 97.44 143 ALA B N 1
ATOM 2373 C CA . ALA B 1 143 ? 7.934 -6.262 -18.281 1 97.44 143 ALA B CA 1
ATOM 2374 C C . ALA B 1 143 ? 8.75 -5.23 -17.5 1 97.44 143 ALA B C 1
ATOM 2376 O O . ALA B 1 143 ? 9.914 -4.98 -17.828 1 97.44 143 ALA B O 1
ATOM 2377 N N . ASP B 1 144 ? 8.148 -4.59 -16.531 1 97.75 144 ASP B N 1
ATOM 2378 C CA . ASP B 1 144 ? 8.875 -3.623 -15.711 1 97.75 144 ASP B CA 1
ATOM 2379 C C . ASP B 1 144 ? 10.086 -4.266 -15.039 1 97.75 144 ASP B C 1
ATOM 2381 O O . ASP B 1 144 ? 11.148 -3.643 -14.93 1 97.75 144 ASP B O 1
ATOM 2385 N N . TYR B 1 145 ? 9.906 -5.469 -14.547 1 97.69 145 TYR B N 1
ATOM 2386 C CA . TYR B 1 145 ? 11.023 -6.188 -13.953 1 97.69 145 TYR B CA 1
ATOM 2387 C C . TYR B 1 145 ? 12.094 -6.484 -14.992 1 97.69 145 TYR B C 1
ATOM 2389 O O . TYR B 1 145 ? 13.281 -6.219 -14.766 1 97.69 145 TYR B O 1
ATOM 2397 N N . THR B 1 146 ? 11.68 -7.051 -16.141 1 96.62 146 THR B N 1
ATOM 2398 C CA . THR B 1 146 ? 12.602 -7.492 -17.188 1 96.62 146 THR B CA 1
ATOM 2399 C C . THR B 1 146 ? 13.375 -6.312 -17.75 1 96.62 146 THR B C 1
ATOM 2401 O O . THR B 1 146 ? 14.531 -6.449 -18.141 1 96.62 146 THR B O 1
ATOM 2404 N N . ASN B 1 147 ? 12.742 -5.137 -17.766 1 96.06 147 ASN B N 1
ATOM 2405 C CA . ASN B 1 147 ? 13.352 -3.947 -18.344 1 96.06 147 ASN B CA 1
ATOM 2406 C C . ASN B 1 147 ? 14.273 -3.246 -17.344 1 96.06 147 ASN B C 1
ATOM 2408 O O . ASN B 1 147 ? 14.898 -2.24 -17.672 1 96.06 147 ASN B O 1
ATOM 2412 N N . GLY B 1 148 ? 14.352 -3.701 -16.125 1 93.88 148 GLY B N 1
ATOM 2413 C CA . GLY B 1 148 ? 15.281 -3.178 -15.133 1 93.88 148 GLY B CA 1
ATOM 2414 C C . GLY B 1 148 ? 14.867 -1.827 -14.578 1 93.88 148 GLY B C 1
ATOM 2415 O O . GLY B 1 148 ? 15.711 -0.973 -14.312 1 93.88 148 GLY B O 1
ATOM 2416 N N . LYS B 1 149 ? 13.641 -1.615 -14.477 1 92.06 149 LYS B N 1
ATOM 2417 C CA . LYS B 1 149 ? 13.172 -0.363 -13.891 1 92.06 149 LYS B CA 1
ATOM 2418 C C . LYS B 1 149 ? 13.68 -0.207 -12.461 1 92.06 149 LYS B C 1
ATOM 2420 O O . LYS B 1 149 ? 13.758 -1.185 -11.711 1 92.06 149 LYS B O 1
ATOM 2425 N N . GLN B 1 150 ? 13.984 1.012 -12.07 1 89.75 150 GLN B N 1
ATOM 2426 C CA . GLN B 1 150 ? 14.461 1.295 -10.719 1 89.75 150 GLN B CA 1
ATOM 2427 C C . GLN B 1 150 ? 13.391 0.971 -9.68 1 89.75 150 GLN B C 1
ATOM 2429 O O . GLN B 1 150 ? 12.234 1.385 -9.82 1 89.75 150 GLN B O 1
ATOM 2434 N N . ARG B 1 151 ? 13.875 0.304 -8.656 1 91.94 151 ARG B N 1
ATOM 2435 C CA . ARG B 1 151 ? 12.953 -0.177 -7.633 1 91.94 151 ARG B CA 1
ATOM 2436 C C . ARG B 1 151 ? 13.094 0.638 -6.352 1 91.94 151 ARG B C 1
ATOM 2438 O O . ARG B 1 151 ? 14.172 1.146 -6.039 1 91.94 151 ARG B O 1
ATOM 2445 N N . PRO B 1 152 ? 12.07 0.717 -5.539 1 96.44 152 PRO B N 1
ATOM 2446 C CA . PRO B 1 152 ? 10.711 0.274 -5.859 1 96.44 152 PRO B CA 1
ATOM 2447 C C . PRO B 1 152 ? 9.992 1.221 -6.816 1 96.44 152 PRO B C 1
ATOM 2449 O O . PRO B 1 152 ? 10.164 2.439 -6.73 1 96.44 152 PRO B O 1
ATOM 2452 N N . ILE B 1 153 ? 9.242 0.664 -7.695 1 96.5 153 ILE B N 1
ATOM 2453 C CA . ILE B 1 153 ? 8.352 1.439 -8.547 1 96.5 153 ILE B CA 1
ATOM 2454 C C . ILE B 1 153 ? 7.102 1.839 -7.766 1 96.5 153 ILE B C 1
ATOM 2456 O O . ILE B 1 153 ? 6.469 0.996 -7.125 1 96.5 153 ILE B O 1
ATOM 2460 N N . VAL B 1 154 ? 6.84 3.111 -7.785 1 96 154 VAL B N 1
ATOM 2461 C CA . VAL B 1 154 ? 5.652 3.562 -7.07 1 96 154 VAL B CA 1
ATOM 2462 C C . VAL B 1 154 ? 4.805 4.449 -7.98 1 96 154 VAL B C 1
ATOM 2464 O O . VAL B 1 154 ? 5.223 5.547 -8.359 1 96 154 VAL B O 1
ATOM 2467 N N . ASP B 1 155 ? 3.699 3.916 -8.32 1 88.44 155 ASP B N 1
ATOM 2468 C CA . ASP B 1 155 ? 2.766 4.652 -9.164 1 88.44 155 ASP B CA 1
ATOM 2469 C C . ASP B 1 155 ? 1.396 4.77 -8.5 1 88.44 155 ASP B C 1
ATOM 2471 O O . ASP B 1 155 ? 0.935 3.834 -7.844 1 88.44 155 ASP B O 1
#